Protein AF-A0AAW1JTG1-F1 (afdb_monomer_lite)

Organism: Popillia japonica (NCBI:txid7064)

pLDDT: mean 77.7, std 23.21, range [24.73, 97.38]

Structure (mmCIF, N/CA/C/O backbone):
data_AF-A0AAW1JTG1-F1
#
_entry.id   AF-A0AAW1JTG1-F1
#
loop_
_atom_site.group_PDB
_atom_site.id
_atom_site.type_symbol
_atom_site.label_atom_id
_atom_site.label_alt_id
_atom_site.label_comp_id
_atom_site.label_asym_id
_atom_site.label_entity_id
_atom_site.label_seq_id
_atom_site.pdbx_PDB_ins_code
_atom_site.Cartn_x
_atom_site.Cartn_y
_atom_site.Cartn_z
_atom_site.occupancy
_atom_site.B_iso_or_equiv
_atom_site.auth_seq_id
_atom_site.auth_comp_id
_atom_site.auth_asym_id
_atom_site.auth_atom_id
_atom_site.pdbx_PDB_model_num
ATOM 1 N N . MET A 1 1 ? -23.830 22.872 -42.687 1.00 36.62 1 MET A N 1
ATOM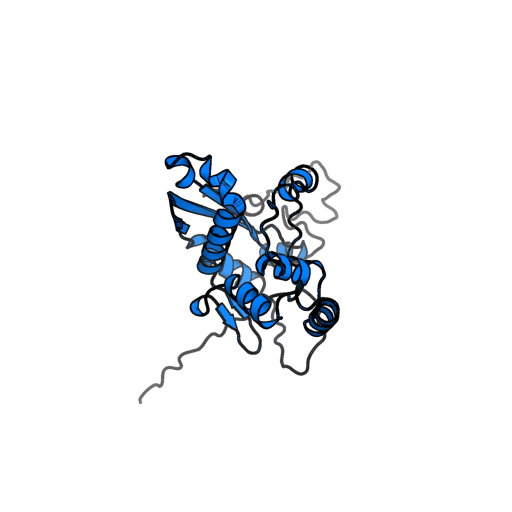 2 C CA . MET A 1 1 ? -22.596 23.266 -41.984 1.00 36.62 1 MET A CA 1
ATOM 3 C C . MET A 1 1 ? -22.970 23.494 -40.543 1.00 36.62 1 MET A C 1
ATOM 5 O O . MET A 1 1 ? -23.699 24.439 -40.295 1.00 36.62 1 MET A O 1
ATOM 9 N N . LEU A 1 2 ? -22.592 22.571 -39.668 1.00 25.75 2 LEU A N 1
ATOM 10 C CA . LEU A 1 2 ? -22.356 22.754 -38.237 1.00 25.75 2 LEU A CA 1
ATOM 11 C C . LEU A 1 2 ? -21.781 21.406 -37.786 1.00 25.75 2 LEU A C 1
ATOM 13 O O . LEU A 1 2 ? -22.470 20.389 -37.800 1.00 25.75 2 LEU A O 1
ATOM 17 N N . GLU A 1 3 ? -20.468 21.411 -37.585 1.00 25.94 3 GLU A N 1
ATOM 18 C CA . GLU A 1 3 ? -19.654 20.291 -37.124 1.00 25.94 3 GLU A CA 1
ATOM 19 C C . GLU A 1 3 ? -20.028 19.969 -35.674 1.00 25.94 3 GLU A C 1
ATOM 21 O O . GLU A 1 3 ? -19.991 20.846 -34.813 1.00 25.94 3 GLU A O 1
ATOM 26 N N . ASN A 1 4 ? -20.394 18.716 -35.406 1.00 25.94 4 ASN A N 1
ATOM 27 C CA . ASN A 1 4 ? -20.447 18.194 -34.047 1.00 25.94 4 ASN A CA 1
ATOM 28 C C . ASN A 1 4 ? -19.062 17.635 -33.721 1.00 25.94 4 ASN A C 1
ATOM 30 O O . ASN A 1 4 ? -18.652 16.623 -34.282 1.00 25.94 4 ASN A O 1
ATOM 34 N N . SER A 1 5 ? -18.347 18.317 -32.831 1.00 27.00 5 SER A N 1
ATOM 35 C CA . SER A 1 5 ? -17.116 17.833 -32.217 1.00 27.00 5 SER A CA 1
ATOM 36 C C . SER A 1 5 ? -17.427 16.631 -31.321 1.00 27.00 5 SER A C 1
ATOM 38 O O . SER A 1 5 ? -18.085 16.778 -30.287 1.00 27.00 5 SER A O 1
ATOM 40 N N . GLU A 1 6 ? -16.960 15.452 -31.722 1.00 25.34 6 GLU A N 1
ATOM 41 C CA . GLU A 1 6 ? -16.883 14.264 -30.874 1.00 25.34 6 GLU A CA 1
ATOM 42 C C . GLU A 1 6 ? -15.873 14.519 -29.750 1.00 25.34 6 GLU A C 1
ATOM 44 O O . GLU A 1 6 ? -14.687 14.739 -29.988 1.00 25.34 6 GLU A O 1
ATOM 49 N N . VAL A 1 7 ? -16.351 14.510 -28.507 1.00 26.58 7 VAL A N 1
ATOM 50 C CA . VAL A 1 7 ? -15.493 14.401 -27.327 1.00 26.58 7 VAL A CA 1
ATOM 51 C C . VAL A 1 7 ? -15.211 12.912 -27.143 1.00 26.58 7 VAL A C 1
ATOM 53 O O . VAL A 1 7 ? -16.084 12.161 -26.706 1.00 26.58 7 VAL A O 1
ATOM 56 N N . GLN A 1 8 ? -14.013 12.480 -27.537 1.00 25.97 8 GLN A N 1
ATOM 57 C CA . GLN A 1 8 ? -13.475 11.160 -27.217 1.00 25.97 8 GLN A CA 1
ATOM 58 C C . GLN A 1 8 ? -13.327 11.041 -25.695 1.00 25.97 8 GLN A C 1
ATOM 60 O O . GLN A 1 8 ? -12.531 11.740 -25.075 1.00 25.97 8 GLN A O 1
ATOM 65 N N . ASN A 1 9 ? -14.142 10.174 -25.095 1.00 26.73 9 ASN A N 1
ATOM 66 C CA . ASN A 1 9 ? -13.953 9.702 -23.730 1.00 26.73 9 ASN A CA 1
ATOM 67 C C . ASN A 1 9 ? -12.975 8.525 -23.771 1.00 26.73 9 ASN A C 1
ATOM 69 O O . ASN A 1 9 ? -13.385 7.392 -24.029 1.00 26.73 9 ASN A O 1
ATOM 73 N N . ASP A 1 10 ? -11.704 8.803 -23.502 1.00 25.91 10 ASP A N 1
ATOM 74 C CA . ASP A 1 10 ? -10.689 7.783 -23.258 1.00 25.91 10 ASP A CA 1
ATOM 75 C C . ASP A 1 10 ? -10.876 7.236 -21.833 1.00 25.91 10 ASP A C 1
ATOM 77 O O . ASP A 1 10 ? -10.456 7.835 -20.843 1.00 25.91 10 ASP A O 1
ATOM 81 N N . ALA A 1 11 ? -11.591 6.114 -21.721 1.00 26.92 11 ALA A N 1
ATOM 82 C CA . ALA A 1 11 ? -11.679 5.333 -20.493 1.00 26.92 11 ALA A CA 1
ATOM 83 C C . ALA A 1 11 ? -10.527 4.315 -20.478 1.00 26.92 11 ALA A C 1
ATOM 85 O O . ALA A 1 11 ? -10.504 3.391 -21.288 1.00 26.92 11 ALA A O 1
ATOM 86 N N . MET A 1 12 ? -9.572 4.538 -19.576 1.00 27.55 12 MET A N 1
ATOM 87 C CA . MET A 1 12 ? -8.313 3.805 -19.419 1.00 27.55 12 MET A CA 1
ATOM 88 C C . MET A 1 12 ? -8.439 2.716 -18.335 1.00 27.55 12 MET A C 1
ATOM 90 O O . MET A 1 12 ? -9.156 2.901 -17.347 1.00 27.55 12 MET A O 1
ATOM 94 N N . HIS A 1 13 ? -7.785 1.567 -18.550 1.00 36.66 13 HIS A N 1
ATOM 95 C CA . HIS A 1 13 ? -8.032 0.311 -17.831 1.00 36.66 13 HIS A CA 1
ATOM 96 C C . HIS A 1 13 ? -6.954 -0.075 -16.779 1.00 36.66 13 HIS A C 1
ATOM 98 O O . HIS A 1 13 ? -5.945 -0.664 -17.126 1.00 36.66 13 HIS A O 1
ATOM 104 N N . ILE A 1 14 ? -7.279 0.100 -15.493 1.00 35.28 14 ILE A N 1
ATOM 105 C CA . ILE A 1 14 ? -7.209 -0.847 -14.343 1.00 35.28 14 ILE A CA 1
ATOM 106 C C . ILE A 1 14 ? -5.949 -1.705 -14.073 1.00 35.28 14 ILE A C 1
ATOM 108 O O . ILE A 1 14 ? -5.825 -2.844 -14.535 1.00 35.28 14 ILE A O 1
ATOM 112 N N . GLY A 1 15 ? -5.210 -1.295 -13.036 1.00 27.00 15 GLY A N 1
ATOM 113 C CA . GLY A 1 15 ? -4.534 -2.177 -12.074 1.00 27.00 15 GLY A CA 1
ATOM 114 C C . GLY A 1 15 ? -5.495 -2.906 -11.108 1.00 27.00 15 GLY A C 1
ATOM 115 O O . GLY A 1 15 ? -6.451 -2.343 -10.575 1.00 27.00 15 GLY A O 1
ATOM 116 N N . VAL A 1 16 ? -5.249 -4.199 -10.877 1.00 30.73 16 VAL A N 1
ATOM 117 C CA . VAL A 1 16 ? -6.130 -5.106 -10.120 1.00 30.73 16 VAL A CA 1
ATOM 118 C C . VAL A 1 16 ? -5.947 -4.969 -8.603 1.00 30.73 16 VAL A C 1
ATOM 120 O O . VAL A 1 16 ? -4.859 -5.155 -8.065 1.00 30.73 16 VAL A O 1
ATOM 123 N N . PHE A 1 17 ? -7.055 -4.758 -7.886 1.00 25.25 17 PHE A N 1
ATOM 124 C CA . PHE A 1 17 ? -7.140 -4.883 -6.428 1.00 25.25 17 PHE A CA 1
ATOM 125 C C . PHE A 1 17 ? -7.405 -6.354 -6.049 1.00 25.25 17 PHE A C 1
ATOM 127 O O . PHE A 1 17 ? -8.514 -6.863 -6.226 1.00 25.25 17 PHE A O 1
ATOM 134 N N . GLN A 1 18 ? -6.408 -7.058 -5.503 1.00 27.38 18 GLN A N 1
ATOM 135 C CA . GLN A 1 18 ? -6.633 -8.376 -4.903 1.00 27.38 18 GLN A CA 1
ATOM 136 C C . GLN A 1 18 ? -7.448 -8.240 -3.608 1.00 27.38 18 GLN A C 1
ATOM 138 O O . GLN A 1 18 ? -7.010 -7.648 -2.620 1.00 27.38 18 GLN A O 1
ATOM 143 N N . GLN A 1 19 ? -8.617 -8.882 -3.564 1.00 32.72 19 GLN A N 1
ATOM 144 C CA . GLN A 1 19 ? -9.116 -9.404 -2.297 1.00 32.72 19 GLN A CA 1
ATOM 145 C C . GLN A 1 19 ? -8.265 -10.623 -1.936 1.00 32.72 19 GLN A C 1
ATOM 147 O O . GLN A 1 19 ? -8.316 -11.640 -2.620 1.00 32.72 19 GLN A O 1
ATOM 152 N N . ASN A 1 20 ? -7.546 -10.497 -0.818 1.00 33.94 20 ASN A N 1
ATOM 153 C CA . ASN A 1 20 ? -6.774 -11.532 -0.123 1.00 33.94 20 ASN A CA 1
ATOM 154 C C . ASN A 1 20 ? -5.318 -11.695 -0.576 1.00 33.94 20 ASN A C 1
ATOM 156 O O . ASN A 1 20 ? -4.961 -12.735 -1.107 1.00 33.94 20 ASN A O 1
ATOM 160 N N . THR A 1 21 ? -4.482 -10.712 -0.238 1.00 28.20 21 THR A N 1
ATOM 161 C CA . THR A 1 21 ? -3.249 -10.904 0.553 1.00 28.20 21 THR A CA 1
ATOM 162 C C . THR A 1 21 ? -2.662 -9.529 0.856 1.00 28.20 21 THR A C 1
ATOM 164 O O . THR A 1 21 ? -2.152 -8.858 -0.032 1.00 28.20 21 THR A O 1
ATOM 167 N N . TRP A 1 22 ? -2.740 -9.078 2.110 1.00 30.41 22 TRP A N 1
ATOM 168 C CA . TRP A 1 22 ? -1.865 -7.992 2.556 1.00 30.41 22 TRP A CA 1
ATOM 169 C C . TRP A 1 22 ? -0.424 -8.522 2.520 1.00 30.41 22 TRP A C 1
ATOM 171 O O . TRP A 1 22 ? -0.218 -9.670 2.931 1.00 30.41 22 TRP A O 1
ATOM 181 N N . PRO A 1 23 ? 0.574 -7.749 2.057 1.00 24.73 23 PRO A N 1
ATOM 182 C CA . PRO A 1 23 ? 1.957 -8.164 2.200 1.00 24.73 23 PRO A CA 1
ATOM 183 C C . PRO A 1 23 ? 2.235 -8.320 3.695 1.00 24.73 23 PRO A C 1
ATOM 185 O O . PRO A 1 23 ? 2.040 -7.382 4.470 1.00 24.73 23 PRO A O 1
ATOM 188 N N . LYS A 1 24 ? 2.667 -9.517 4.105 1.00 27.69 24 LYS A N 1
ATOM 189 C CA . LYS A 1 24 ? 3.307 -9.701 5.406 1.00 27.69 24 LYS A CA 1
ATOM 190 C C . LYS A 1 24 ? 4.504 -8.761 5.431 1.00 27.69 24 LYS A C 1
ATOM 192 O O . LYS A 1 24 ? 5.491 -8.970 4.729 1.00 27.69 24 LYS A O 1
ATOM 197 N N . VAL A 1 25 ? 4.378 -7.677 6.183 1.00 31.16 25 VAL A N 1
ATOM 198 C CA . VAL A 1 25 ? 5.510 -6.834 6.534 1.00 31.16 25 VAL A CA 1
ATOM 199 C C . VAL A 1 25 ? 6.286 -7.629 7.577 1.00 31.16 25 VAL A C 1
ATOM 201 O O . VAL A 1 25 ? 6.010 -7.539 8.767 1.00 31.16 25 VAL A O 1
ATOM 204 N N . GLU A 1 26 ? 7.210 -8.473 7.117 1.00 33.56 26 GLU A N 1
ATOM 205 C CA . GLU A 1 26 ? 8.227 -9.092 7.966 1.00 33.56 26 GLU A CA 1
ATOM 206 C C . GLU A 1 26 ? 9.174 -7.981 8.444 1.00 33.56 26 GLU A C 1
ATOM 208 O O . GLU A 1 26 ? 10.209 -7.702 7.842 1.00 33.56 26 GLU A O 1
ATOM 213 N N . PHE A 1 27 ? 8.782 -7.280 9.506 1.00 33.66 27 PHE A N 1
ATOM 214 C CA . PHE A 1 27 ? 9.662 -6.404 10.269 1.00 33.66 27 PHE A CA 1
ATOM 215 C C . PHE A 1 27 ? 9.615 -6.852 11.731 1.00 33.66 27 PHE A C 1
ATOM 217 O O . PHE A 1 27 ? 8.641 -6.619 12.438 1.00 33.66 27 PHE A O 1
ATOM 224 N N . LEU A 1 28 ? 10.700 -7.509 12.155 1.00 31.05 28 LEU A N 1
ATOM 225 C CA . LEU A 1 28 ? 11.072 -7.766 13.552 1.00 31.05 28 LEU A CA 1
ATOM 226 C C . LEU A 1 28 ? 10.014 -8.509 14.394 1.00 31.05 28 LEU A C 1
ATOM 228 O O . LEU A 1 28 ? 9.651 -8.079 15.488 1.00 31.05 28 LEU A O 1
ATOM 232 N N . GLU A 1 29 ? 9.585 -9.684 13.925 1.00 33.94 29 GLU A N 1
ATOM 233 C CA . GLU A 1 29 ? 8.650 -10.570 14.643 1.00 33.94 29 GLU A CA 1
ATOM 234 C C . GLU A 1 29 ? 9.190 -11.152 15.969 1.00 33.94 29 GLU A C 1
ATOM 236 O O . GLU A 1 29 ? 8.442 -11.814 16.678 1.00 33.94 29 GLU A O 1
ATOM 241 N N . SER A 1 30 ? 10.443 -10.906 16.374 1.00 34.03 30 SER A N 1
ATOM 242 C CA . SER A 1 30 ? 11.019 -11.582 17.551 1.00 34.03 30 SER A CA 1
ATOM 243 C C . SER A 1 30 ? 11.286 -10.712 18.782 1.00 34.03 30 SER A C 1
ATOM 245 O O . SER A 1 30 ? 11.718 -11.260 19.788 1.00 34.03 30 SER A O 1
ATOM 247 N N . VAL A 1 31 ? 11.085 -9.385 18.743 1.00 34.25 31 VAL A N 1
ATOM 248 C CA . VAL A 1 31 ? 11.466 -8.509 19.885 1.00 34.25 31 VAL A CA 1
ATOM 249 C C . VAL A 1 31 ? 10.308 -7.671 20.443 1.00 34.25 31 VAL A C 1
ATOM 251 O O . VAL A 1 31 ? 10.381 -7.212 21.578 1.00 34.25 31 VAL A O 1
ATOM 254 N N . ILE A 1 32 ? 9.207 -7.493 19.704 1.00 36.81 32 ILE A N 1
ATOM 255 C CA . ILE A 1 32 ? 8.112 -6.592 20.127 1.00 36.81 32 ILE A CA 1
ATOM 256 C C . ILE A 1 32 ? 6.878 -7.355 20.642 1.00 36.81 32 ILE A C 1
ATOM 258 O O . ILE A 1 32 ? 6.121 -6.811 21.449 1.00 36.81 32 ILE A O 1
ATOM 262 N N . ILE A 1 33 ? 6.700 -8.626 20.256 1.00 36.38 33 ILE A N 1
ATOM 263 C CA . ILE A 1 33 ? 5.522 -9.428 20.640 1.00 36.38 33 ILE A CA 1
ATOM 264 C C . ILE A 1 33 ? 5.423 -9.595 22.168 1.00 36.38 33 ILE A C 1
ATOM 266 O O . ILE A 1 33 ? 4.322 -9.535 22.713 1.00 36.38 33 ILE A O 1
ATOM 270 N N . ASP A 1 34 ? 6.551 -9.661 22.879 1.00 33.12 34 ASP A N 1
ATOM 271 C CA . ASP A 1 34 ? 6.541 -9.804 24.340 1.00 33.12 34 ASP A CA 1
ATOM 272 C C . ASP A 1 34 ? 6.126 -8.515 25.077 1.00 33.12 34 ASP A C 1
ATOM 274 O O . ASP A 1 34 ? 5.575 -8.578 26.176 1.00 33.12 34 ASP A O 1
ATOM 278 N N . ASN A 1 35 ? 6.310 -7.338 24.465 1.00 36.91 35 ASN A N 1
ATOM 279 C CA . ASN A 1 35 ? 6.033 -6.057 25.125 1.00 36.91 35 ASN A CA 1
ATOM 280 C C . ASN A 1 35 ? 4.603 -5.540 24.894 1.00 36.91 35 ASN A C 1
ATOM 282 O O . ASN A 1 35 ? 4.083 -4.814 25.740 1.00 36.91 35 ASN A O 1
ATOM 286 N N . ALA A 1 36 ? 3.936 -5.933 23.803 1.00 36.41 36 ALA A N 1
ATOM 287 C CA . ALA A 1 36 ? 2.575 -5.470 23.496 1.00 36.41 36 ALA A CA 1
ATOM 288 C C . ALA A 1 36 ? 1.462 -6.315 24.150 1.00 36.41 36 ALA A C 1
ATOM 290 O O . ALA A 1 36 ? 0.336 -5.842 24.298 1.00 36.41 36 ALA A O 1
ATOM 291 N N . ILE A 1 37 ? 1.760 -7.547 24.580 1.00 42.22 37 ILE A N 1
ATOM 292 C CA . ILE A 1 37 ? 0.779 -8.434 25.235 1.00 42.22 37 ILE A CA 1
ATOM 293 C C . ILE A 1 37 ? 0.613 -8.103 26.734 1.00 42.22 37 ILE A C 1
ATOM 295 O O . ILE A 1 37 ? -0.389 -8.470 27.344 1.00 42.22 37 ILE A O 1
ATOM 299 N N . MET A 1 38 ? 1.535 -7.347 27.341 1.00 36.03 38 MET A N 1
ATOM 300 C CA . MET A 1 38 ? 1.628 -7.242 28.806 1.00 36.03 38 MET A CA 1
ATOM 301 C C . MET A 1 38 ? 0.977 -6.020 29.466 1.00 36.03 38 MET A C 1
ATOM 303 O O . MET A 1 38 ? 1.124 -5.857 30.675 1.00 36.03 38 MET A O 1
ATOM 307 N N . TYR A 1 39 ? 0.206 -5.190 28.757 1.00 43.25 39 TYR A N 1
ATOM 308 C CA . TYR A 1 39 ? -0.545 -4.106 29.411 1.00 43.25 39 TYR A CA 1
ATOM 309 C C . TYR A 1 39 ? -1.937 -3.881 28.813 1.00 43.25 39 TYR A C 1
ATOM 311 O O . TYR A 1 39 ? -2.219 -2.882 28.157 1.00 43.25 39 TYR A O 1
ATOM 319 N N . GLN A 1 40 ? -2.870 -4.764 29.166 1.00 44.72 40 GLN A N 1
ATOM 320 C CA . GLN A 1 40 ? -4.239 -4.327 29.431 1.00 44.72 40 GLN A CA 1
ATOM 321 C C . GLN A 1 40 ? -4.508 -4.524 30.920 1.00 44.72 40 GLN A C 1
ATOM 323 O O . GLN A 1 40 ? -4.680 -5.637 31.408 1.00 44.72 40 GLN A O 1
ATOM 328 N N . LYS A 1 41 ? -4.476 -3.406 31.654 1.00 40.50 41 LYS A N 1
ATOM 329 C CA . LYS A 1 41 ? -4.980 -3.321 33.023 1.00 40.50 41 LYS A CA 1
ATOM 330 C C . LYS A 1 41 ? -6.430 -3.789 32.994 1.00 40.50 41 LYS A C 1
ATOM 332 O O . LYS A 1 41 ? -7.243 -3.207 32.282 1.00 40.50 41 LYS A O 1
ATOM 337 N N . ASP A 1 42 ? -6.703 -4.831 33.760 1.00 47.97 42 ASP A N 1
ATOM 338 C CA . ASP A 1 42 ? -8.011 -5.442 33.926 1.00 47.97 42 ASP A CA 1
ATOM 339 C C . ASP A 1 42 ? -9.002 -4.390 34.460 1.00 47.97 42 ASP A C 1
ATOM 341 O O . ASP A 1 42 ? -9.017 -4.048 35.644 1.00 47.97 42 ASP A O 1
ATOM 345 N N . THR A 1 43 ? -9.772 -3.783 33.556 1.00 40.16 43 THR A N 1
ATOM 346 C CA . THR A 1 43 ? -10.834 -2.823 33.873 1.00 40.16 43 THR A CA 1
ATOM 347 C C . THR A 1 43 ? -12.163 -3.346 33.338 1.00 40.16 43 THR A C 1
ATOM 349 O O . THR A 1 43 ? -12.698 -2.869 32.344 1.00 40.16 43 THR A O 1
ATOM 352 N N . GLY A 1 44 ? -12.705 -4.359 34.019 1.00 49.09 44 GLY A N 1
ATOM 353 C CA . GLY A 1 44 ? -14.147 -4.546 34.239 1.00 49.09 44 GLY A CA 1
ATOM 354 C C . GLY A 1 44 ? -15.106 -4.392 33.051 1.00 49.09 44 GLY A C 1
ATOM 355 O O . GLY A 1 44 ? -16.237 -3.955 33.253 1.00 49.09 44 GLY A O 1
ATOM 356 N N . THR A 1 45 ? -14.705 -4.739 31.830 1.00 53.28 45 THR A N 1
ATOM 357 C CA . THR A 1 45 ? -15.594 -4.752 30.664 1.00 53.28 45 THR A CA 1
ATOM 358 C C . THR A 1 45 ? -15.806 -6.199 30.227 1.00 53.28 45 THR A C 1
ATOM 360 O O . THR A 1 45 ? -14.904 -6.846 29.713 1.00 53.28 45 THR A O 1
ATOM 363 N N . GLU A 1 46 ? -17.020 -6.730 30.443 1.00 78.25 46 GLU A N 1
ATOM 364 C CA . GLU A 1 46 ? -17.410 -8.117 30.098 1.00 78.25 46 GLU A CA 1
ATOM 365 C C . GLU A 1 46 ? -17.302 -8.442 28.587 1.00 78.25 46 GLU A C 1
ATOM 367 O O . GLU A 1 46 ? -17.527 -9.586 28.190 1.00 78.25 46 GLU A O 1
ATOM 372 N N . GLN A 1 47 ? -16.985 -7.456 27.740 1.00 86.44 47 GLN A N 1
ATOM 373 C CA . GLN A 1 47 ? -16.970 -7.549 26.283 1.00 86.44 47 GLN A CA 1
ATOM 374 C C . GLN A 1 47 ? -15.613 -7.126 25.707 1.00 86.44 47 GLN A C 1
ATOM 376 O O . GLN A 1 47 ? -15.087 -6.066 26.036 1.00 86.44 47 GLN A O 1
ATOM 381 N N . LEU A 1 48 ? -15.084 -7.940 24.794 1.00 91.44 48 LEU A N 1
ATOM 382 C CA . LEU A 1 48 ? -13.864 -7.690 24.039 1.00 91.44 48 LEU A CA 1
ATOM 383 C C . LEU A 1 48 ? -13.961 -6.370 23.267 1.00 91.44 48 LEU A C 1
ATOM 385 O O . LEU A 1 48 ? -14.944 -6.117 22.562 1.00 91.44 48 LEU A O 1
ATOM 389 N N . ALA A 1 49 ? -12.904 -5.560 23.354 1.00 93.50 49 ALA A N 1
ATOM 390 C CA . ALA A 1 49 ? -12.824 -4.285 22.656 1.00 93.50 49 ALA A CA 1
ATOM 391 C C . ALA A 1 49 ? -13.077 -4.457 21.141 1.00 93.50 49 ALA A C 1
ATOM 393 O O . ALA A 1 49 ? -12.518 -5.375 20.529 1.00 93.50 49 ALA A O 1
ATOM 394 N N . PRO A 1 50 ? -13.861 -3.567 20.503 1.00 93.81 50 PRO A N 1
ATOM 395 C CA . PRO A 1 50 ? -14.213 -3.686 19.087 1.00 93.81 50 PRO A CA 1
ATOM 396 C C . PRO A 1 50 ? -13.019 -3.849 18.139 1.00 93.81 50 PRO A C 1
ATOM 398 O O . PRO A 1 50 ? -13.079 -4.652 17.209 1.00 93.81 50 PRO A O 1
ATOM 401 N N . ILE A 1 51 ? -11.923 -3.128 18.397 1.00 90.81 51 ILE A N 1
ATOM 402 C CA . ILE A 1 51 ? -10.701 -3.199 17.588 1.00 90.81 51 ILE A CA 1
ATOM 403 C C . ILE A 1 51 ? -9.982 -4.547 17.742 1.00 90.81 51 ILE A C 1
ATOM 405 O O . ILE A 1 51 ? -9.568 -5.128 16.744 1.00 90.81 51 ILE A O 1
ATOM 409 N N . ASN A 1 52 ? -9.931 -5.101 18.957 1.00 93.25 52 ASN A N 1
ATOM 410 C CA . ASN A 1 52 ? -9.335 -6.415 19.219 1.00 93.25 52 ASN A CA 1
ATOM 411 C C . ASN A 1 52 ? -10.172 -7.525 18.570 1.00 93.25 52 ASN A C 1
ATOM 413 O O . ASN A 1 52 ? -9.633 -8.454 17.972 1.00 93.25 52 ASN A O 1
ATOM 417 N N . ALA A 1 53 ? -11.501 -7.401 18.624 1.00 94.88 53 ALA A N 1
ATOM 418 C CA . ALA A 1 53 ? -12.409 -8.317 17.944 1.00 94.88 53 ALA A CA 1
ATOM 419 C C . ALA A 1 53 ? -12.261 -8.252 16.412 1.00 94.88 53 ALA A C 1
ATOM 421 O O . ALA A 1 53 ? -12.314 -9.292 15.754 1.00 94.88 53 ALA A O 1
ATOM 422 N N . LEU A 1 54 ? -12.056 -7.056 15.843 1.00 94.69 54 LEU A N 1
ATOM 423 C CA . LEU A 1 54 ? -11.762 -6.877 14.419 1.00 94.69 54 LEU A CA 1
ATOM 424 C C . LEU A 1 54 ? -10.404 -7.489 14.040 1.00 94.69 54 LEU A C 1
ATOM 426 O O . LEU A 1 54 ? -10.339 -8.159 13.012 1.00 94.69 54 LEU A O 1
ATOM 430 N N . SER A 1 55 ? -9.361 -7.307 14.862 1.00 94.12 55 SER A N 1
ATOM 431 C CA . SER A 1 55 ? -8.038 -7.919 14.642 1.00 94.12 55 SER A CA 1
ATOM 432 C C . SER A 1 55 ? -8.154 -9.438 14.570 1.00 94.12 55 SER A C 1
ATOM 434 O O . SER A 1 55 ? -7.840 -10.029 13.541 1.00 94.12 55 SER A O 1
ATOM 436 N N . MET A 1 56 ? -8.761 -10.053 15.592 1.00 95.38 56 MET A N 1
ATOM 437 C CA . MET A 1 56 ? -9.019 -11.495 15.628 1.00 95.38 56 MET A CA 1
ATOM 438 C C . MET A 1 56 ? -9.832 -11.960 14.410 1.00 95.38 56 MET A C 1
ATOM 440 O O . MET A 1 56 ? -9.521 -12.986 13.812 1.00 95.38 56 MET A O 1
ATOM 444 N N . PHE A 1 57 ? -10.875 -11.214 14.025 1.00 96.12 57 PHE A N 1
ATOM 445 C CA . PHE A 1 57 ? -11.710 -11.543 12.867 1.00 96.12 57 PHE A CA 1
ATOM 446 C C . PHE A 1 57 ? -10.912 -11.577 11.554 1.00 96.12 57 PHE A C 1
ATOM 448 O O . PHE A 1 57 ? -11.129 -12.476 10.740 1.00 96.12 57 PHE A O 1
ATOM 455 N N . VAL A 1 58 ? -10.010 -10.611 11.348 1.00 94.38 58 VAL A N 1
ATOM 456 C CA . VAL A 1 58 ? -9.191 -10.492 10.132 1.00 94.38 58 VAL A CA 1
ATOM 457 C C . VAL A 1 58 ? -8.045 -11.503 10.130 1.00 94.38 58 VAL A C 1
ATOM 459 O O . VAL A 1 58 ? -7.884 -12.216 9.144 1.00 94.38 58 VAL A O 1
ATOM 462 N N . GLU A 1 59 ? -7.288 -11.602 11.222 1.00 94.44 59 GLU A N 1
ATOM 463 C CA . GLU A 1 59 ? -6.124 -12.491 11.344 1.00 94.44 59 GLU A CA 1
ATOM 464 C C . GLU A 1 59 ? -6.507 -13.967 11.233 1.00 94.44 59 GLU A C 1
ATOM 466 O O . GLU A 1 59 ? -5.829 -14.738 10.557 1.00 94.44 59 GLU A O 1
ATOM 471 N N . ALA A 1 60 ? -7.636 -14.360 11.830 1.00 95.38 60 ALA A N 1
ATOM 472 C CA . ALA A 1 60 ? -8.141 -15.726 11.731 1.00 95.38 60 ALA A CA 1
ATOM 473 C C . ALA A 1 60 ? -8.899 -16.008 10.416 1.00 95.38 60 ALA A C 1
ATOM 475 O O . ALA A 1 60 ? -9.427 -17.107 10.244 1.00 95.38 60 ALA A O 1
ATOM 476 N N . GLY A 1 61 ? -8.995 -15.036 9.497 1.00 95.62 61 GLY A N 1
ATOM 477 C CA . GLY A 1 61 ? -9.649 -15.213 8.196 1.00 95.62 61 GLY A CA 1
ATOM 478 C C . GLY A 1 61 ? -11.131 -15.588 8.296 1.00 95.62 61 GLY A C 1
ATOM 479 O O . GLY A 1 61 ? -11.637 -16.365 7.484 1.00 95.62 61 GLY A O 1
ATOM 480 N N . LEU A 1 62 ? -11.838 -15.084 9.313 1.00 96.06 62 LEU A N 1
ATOM 481 C CA . LEU A 1 62 ? -13.213 -15.493 9.585 1.00 96.06 62 LEU A CA 1
ATOM 482 C C . LEU A 1 62 ? -14.197 -14.873 8.589 1.00 96.06 62 LEU A C 1
ATOM 484 O O . LEU A 1 62 ? -14.185 -13.680 8.296 1.00 96.06 62 LEU A O 1
ATOM 488 N N . SER A 1 63 ? -15.159 -15.674 8.143 1.00 96.75 63 SER A N 1
ATOM 489 C CA . SER A 1 63 ? -16.393 -15.169 7.540 1.00 96.75 63 SER A CA 1
ATOM 490 C C . SER A 1 63 ? -17.357 -14.658 8.615 1.00 96.75 63 SER A C 1
ATOM 492 O O . SER A 1 63 ? -17.322 -15.081 9.774 1.00 96.75 63 SER A O 1
ATOM 494 N N . ARG A 1 64 ? -18.318 -13.810 8.217 1.00 96.12 64 ARG A N 1
ATOM 495 C CA . ARG A 1 64 ? -19.403 -13.358 9.110 1.00 96.12 64 ARG A CA 1
ATOM 496 C C . ARG A 1 64 ? -20.122 -14.532 9.783 1.00 96.12 64 ARG A C 1
ATOM 498 O O . ARG A 1 64 ? -20.414 -14.465 10.970 1.00 96.12 64 ARG A O 1
ATOM 505 N N . LYS A 1 65 ? -20.394 -15.610 9.039 1.00 97.19 65 LYS A N 1
ATOM 506 C CA . LYS A 1 65 ? -21.090 -16.791 9.567 1.00 97.19 65 LYS A CA 1
ATOM 507 C C . LYS A 1 65 ? -20.264 -17.491 10.648 1.00 97.19 65 LYS A C 1
ATOM 509 O O . LYS A 1 65 ? -20.807 -17.805 11.698 1.00 97.19 65 LYS A O 1
ATOM 514 N N . GLN A 1 66 ? -18.969 -17.707 10.408 1.00 97.38 66 GLN A N 1
ATOM 515 C CA . GLN A 1 66 ? -18.070 -18.319 11.395 1.00 97.38 66 GLN A CA 1
ATOM 516 C C . GLN A 1 66 ? -17.956 -17.459 12.655 1.00 97.38 66 GLN A C 1
ATOM 518 O O . GLN A 1 66 ? -18.044 -17.980 13.763 1.00 97.38 66 GLN A O 1
ATOM 523 N N . TYR A 1 67 ? -17.843 -16.141 12.489 1.00 96.94 67 TYR A N 1
ATOM 524 C CA . TYR A 1 67 ? -17.810 -15.218 13.616 1.00 96.94 67 TYR A CA 1
ATOM 525 C C . TYR A 1 67 ? -19.091 -15.272 14.460 1.00 96.94 67 TYR A C 1
ATOM 527 O O . TYR A 1 67 ? -19.019 -15.374 15.680 1.00 96.94 67 TYR A O 1
ATOM 535 N N . GLU A 1 68 ? -20.270 -15.258 13.831 1.00 96.19 68 GLU A N 1
ATOM 536 C CA . GLU A 1 68 ? -21.546 -15.354 14.556 1.00 96.19 68 GLU A CA 1
ATOM 537 C C . GLU A 1 68 ? -21.710 -16.707 15.270 1.00 96.19 68 GLU A C 1
ATOM 539 O O . GLU A 1 68 ? -22.284 -16.756 16.358 1.00 96.19 68 GLU A O 1
ATOM 544 N N . VAL A 1 69 ? -21.156 -17.794 14.715 1.00 96.75 69 VAL A N 1
ATOM 545 C CA . VAL A 1 69 ? -21.079 -19.091 15.408 1.00 96.75 69 VAL A CA 1
ATOM 546 C C . VAL A 1 69 ? -20.216 -18.973 16.665 1.00 96.75 69 VAL A C 1
ATOM 548 O O . VAL A 1 69 ? -20.698 -19.319 17.738 1.00 96.75 69 VAL A O 1
ATOM 551 N N . ILE A 1 70 ? -19.000 -18.425 16.579 1.00 95.00 70 ILE A N 1
ATOM 552 C CA . ILE A 1 70 ? -18.112 -18.218 17.743 1.00 95.00 70 ILE A CA 1
ATOM 553 C C . ILE A 1 70 ? -18.801 -17.348 18.802 1.00 95.00 70 ILE A C 1
ATOM 555 O O . ILE A 1 70 ? -18.875 -17.708 19.977 1.00 95.00 70 ILE A O 1
ATOM 559 N N . ARG A 1 71 ? -19.396 -16.235 18.371 1.00 94.94 71 ARG A N 1
ATOM 560 C CA . ARG A 1 71 ? -20.150 -15.332 19.238 1.00 94.94 71 ARG A CA 1
ATOM 561 C C . ARG A 1 71 ? -21.339 -16.015 19.909 1.00 94.94 71 ARG A C 1
ATOM 563 O O . ARG A 1 71 ? -21.675 -15.663 21.038 1.00 94.94 71 ARG A O 1
ATOM 570 N N . SER A 1 72 ? -21.986 -16.980 19.255 1.00 95.56 72 SER A N 1
ATOM 571 C CA . SER A 1 72 ? -23.129 -17.689 19.840 1.00 95.56 72 SER A CA 1
ATOM 572 C C . SER A 1 72 ? -22.770 -18.443 21.127 1.00 95.56 72 SER A C 1
ATOM 574 O O . SER A 1 72 ? -23.620 -18.524 22.014 1.00 95.56 72 SER A O 1
ATOM 576 N N . PHE A 1 73 ? -21.513 -18.889 21.265 1.00 94.75 73 PHE A N 1
ATOM 577 C CA . PHE A 1 73 ? -20.997 -19.540 22.472 1.00 94.75 73 PHE A CA 1
ATOM 578 C C . PHE A 1 73 ? -20.704 -18.552 23.608 1.00 94.75 73 PHE A C 1
ATOM 580 O O . PHE A 1 73 ? -20.859 -18.907 24.773 1.00 94.75 73 PHE A O 1
ATOM 587 N N . ASN A 1 74 ? -20.320 -17.307 23.299 1.00 93.31 74 ASN A N 1
ATOM 588 C CA . ASN A 1 74 ? -20.083 -16.273 24.309 1.00 93.31 74 ASN A CA 1
ATOM 589 C C . ASN A 1 74 ? -20.508 -14.875 23.825 1.00 93.31 74 ASN A C 1
ATOM 591 O O . ASN A 1 74 ? -19.698 -14.045 23.409 1.00 93.31 74 ASN A O 1
ATOM 595 N N . LYS A 1 75 ? -21.817 -14.608 23.905 1.00 91.75 75 LYS A N 1
ATOM 596 C CA . LYS A 1 75 ? -22.435 -13.357 23.427 1.00 91.75 75 LYS A CA 1
ATOM 597 C C . LYS A 1 75 ? -22.049 -12.121 24.238 1.00 91.75 75 LYS A C 1
ATOM 599 O O . LYS A 1 75 ? -22.197 -11.012 23.728 1.00 91.75 75 LYS A O 1
ATOM 604 N N . LYS A 1 76 ? -21.644 -12.313 25.498 1.00 91.25 76 LYS A N 1
ATOM 605 C CA . LYS A 1 76 ? -21.200 -11.229 26.380 1.00 91.25 76 LYS A CA 1
ATOM 606 C C . LYS A 1 76 ? -19.817 -10.755 25.955 1.00 91.25 76 LYS A C 1
ATOM 608 O O . LYS A 1 76 ? -19.649 -9.577 25.660 1.00 91.25 76 LYS A O 1
ATOM 613 N N . PHE A 1 77 ? -18.897 -11.707 25.801 1.00 93.31 77 PHE A N 1
ATOM 614 C CA . PHE A 1 77 ? -17.516 -11.431 25.436 1.00 93.31 77 PHE A CA 1
ATOM 615 C C . PHE A 1 77 ? -17.364 -10.929 24.000 1.00 93.31 77 PHE A C 1
ATOM 617 O O . PHE A 1 77 ? -16.639 -9.972 23.768 1.00 93.31 77 PHE A O 1
ATOM 624 N N . TYR A 1 78 ? -18.050 -11.525 23.022 1.00 94.44 78 TYR A N 1
ATOM 625 C CA . TYR A 1 78 ? -17.873 -11.138 21.621 1.00 94.44 78 TYR A CA 1
ATOM 626 C C . TYR A 1 78 ? -18.888 -10.071 21.170 1.00 94.44 78 TYR A C 1
ATOM 628 O O . TYR A 1 78 ? -20.104 -10.319 21.218 1.00 94.44 78 TYR A O 1
ATOM 636 N N . PRO A 1 79 ? -18.427 -8.897 20.685 1.00 95.44 79 PRO A N 1
ATOM 637 C CA . PRO A 1 79 ? -19.319 -7.848 20.205 1.00 95.44 79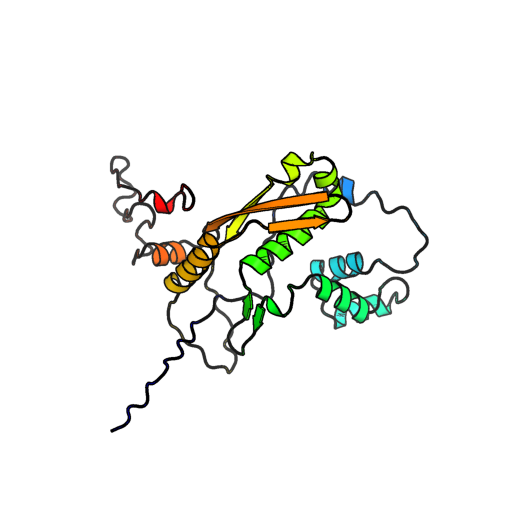 PRO A CA 1
ATOM 638 C C . PRO A 1 79 ? -20.137 -8.305 18.991 1.00 95.44 79 PRO A C 1
ATOM 640 O O . PRO A 1 79 ? -19.756 -9.196 18.240 1.00 95.44 79 PRO A O 1
ATOM 643 N N . CYS A 1 80 ? -21.301 -7.694 18.773 1.00 94.50 80 CYS A N 1
ATOM 644 C CA . CYS A 1 80 ? -22.103 -7.975 17.581 1.00 94.50 80 CYS A CA 1
ATOM 645 C C . CYS A 1 80 ? -21.321 -7.660 16.298 1.00 94.50 80 CYS A C 1
ATOM 647 O O . CYS A 1 80 ? -20.560 -6.693 16.249 1.00 94.50 80 CYS A O 1
ATOM 649 N N . TYR A 1 81 ? -21.592 -8.396 15.215 1.00 95.44 81 TYR A N 1
ATOM 650 C CA . TYR A 1 81 ? -20.926 -8.150 13.934 1.00 95.44 81 TYR A CA 1
ATOM 651 C C . TYR A 1 81 ? -21.122 -6.717 13.410 1.00 95.44 81 TYR A C 1
ATOM 653 O O . TYR A 1 81 ? -20.228 -6.175 12.770 1.00 95.44 81 TYR A O 1
ATOM 661 N N . SER A 1 82 ? -22.249 -6.065 13.715 1.00 95.69 82 SER A N 1
ATOM 662 C CA . SER A 1 82 ? -22.484 -4.655 13.365 1.00 95.69 82 SER A CA 1
ATOM 663 C C . SER A 1 82 ? -21.442 -3.704 13.966 1.00 95.69 82 SER A C 1
ATOM 665 O O . SER A 1 82 ? -21.053 -2.734 13.320 1.00 95.69 82 SER A O 1
ATOM 667 N N . ILE A 1 83 ? -20.949 -3.997 15.173 1.00 95.00 83 ILE A N 1
ATOM 668 C CA . ILE A 1 83 ? -19.906 -3.212 15.841 1.00 95.00 83 ILE A CA 1
ATOM 669 C C . ILE A 1 83 ? -18.572 -3.401 15.108 1.00 95.00 83 ILE A C 1
ATOM 671 O O . ILE A 1 83 ? -17.930 -2.418 14.748 1.00 95.00 83 ILE A O 1
ATOM 675 N N . ILE A 1 84 ? -18.205 -4.647 14.790 1.00 94.50 84 ILE A N 1
ATOM 676 C CA . ILE A 1 84 ? -16.997 -4.956 14.003 1.00 94.50 84 ILE A CA 1
ATOM 677 C C . ILE A 1 84 ? -17.071 -4.323 12.615 1.00 94.50 84 ILE A C 1
ATOM 679 O O . ILE A 1 84 ? -16.086 -3.780 12.126 1.00 94.50 84 ILE A O 1
ATOM 683 N N . GLN A 1 85 ? -18.239 -4.358 11.975 1.00 94.25 85 GLN A N 1
ATOM 684 C CA . GLN A 1 85 ? -18.450 -3.738 10.673 1.00 94.25 85 GLN A CA 1
ATOM 685 C C . GLN A 1 85 ? -18.211 -2.224 10.729 1.00 94.25 85 GLN A C 1
ATOM 687 O O . GLN A 1 85 ? -17.609 -1.671 9.810 1.00 94.25 85 GLN A O 1
ATOM 692 N N . ASN A 1 86 ? -18.653 -1.560 11.798 1.00 94.69 86 ASN A N 1
ATOM 693 C CA . ASN A 1 86 ? -18.406 -0.136 11.998 1.00 94.69 86 ASN A CA 1
ATOM 694 C C . ASN A 1 86 ? -16.922 0.156 12.244 1.00 94.69 86 ASN A C 1
ATOM 696 O O . ASN A 1 86 ? -16.401 1.088 11.639 1.00 94.69 86 ASN A O 1
ATOM 700 N N . GLU A 1 87 ? -16.220 -0.653 13.042 1.00 92.75 87 GLU A N 1
ATOM 701 C CA . GLU A 1 87 ? -14.761 -0.523 13.184 1.00 92.75 87 GLU A CA 1
ATOM 702 C C . GLU A 1 87 ? -14.036 -0.738 11.854 1.00 92.75 87 GLU A C 1
ATOM 704 O O . GLU A 1 87 ? -13.168 0.050 11.489 1.00 92.75 87 GLU A O 1
ATOM 709 N N . LYS A 1 88 ? -14.450 -1.737 11.066 1.00 91.62 88 LYS A N 1
ATOM 710 C CA . LYS A 1 88 ? -13.874 -2.007 9.744 1.00 91.62 88 LYS A CA 1
ATOM 711 C C . LYS A 1 88 ? -14.023 -0.805 8.809 1.00 91.62 88 LYS A C 1
ATOM 713 O O . LYS A 1 88 ? -13.077 -0.457 8.111 1.00 91.62 88 LYS A O 1
ATOM 718 N N . LYS A 1 89 ? -15.183 -0.137 8.831 1.00 91.69 89 LYS A N 1
ATOM 719 C CA . LYS A 1 89 ? -15.433 1.084 8.046 1.00 91.69 89 LYS A CA 1
ATOM 720 C C . LYS A 1 89 ? -14.516 2.240 8.444 1.00 91.69 89 LYS A C 1
ATOM 722 O O . LYS A 1 89 ? -14.100 2.984 7.567 1.00 91.69 89 LYS A O 1
ATOM 727 N N . LYS A 1 90 ? -14.159 2.375 9.726 1.00 88.31 90 LYS A N 1
ATOM 728 C CA . LYS A 1 90 ? -13.203 3.404 10.181 1.00 88.31 90 LYS A CA 1
ATOM 729 C C . LYS A 1 90 ? -11.797 3.196 9.607 1.00 88.31 90 LYS A C 1
ATOM 731 O O . LYS A 1 90 ? -11.011 4.136 9.572 1.00 88.31 90 LYS A O 1
ATOM 736 N N . CYS A 1 91 ? -11.465 1.978 9.176 1.00 87.00 91 CYS A N 1
ATOM 737 C CA . CYS A 1 91 ? -10.176 1.660 8.566 1.00 87.00 91 CYS A CA 1
ATOM 738 C C . CYS A 1 91 ? -10.129 1.909 7.053 1.00 87.00 91 CYS A C 1
ATOM 740 O O . CYS A 1 91 ? -9.043 1.817 6.474 1.00 87.00 91 CYS A O 1
ATOM 742 N N . TYR A 1 92 ? -11.264 2.182 6.406 1.00 89.25 92 TYR A N 1
ATOM 743 C CA . TYR A 1 92 ? -11.324 2.409 4.964 1.00 89.25 92 TYR A CA 1
ATOM 744 C C . TYR A 1 92 ? -10.974 3.857 4.604 1.00 89.25 92 TYR A C 1
ATOM 746 O O . TYR A 1 92 ? -11.232 4.757 5.407 1.00 89.25 92 TYR A O 1
ATOM 754 N N . PRO A 1 93 ? -10.407 4.092 3.406 1.00 88.81 93 PRO A N 1
ATOM 755 C CA . PRO A 1 93 ? -10.301 5.435 2.850 1.00 88.81 93 PRO A CA 1
ATOM 756 C C . PRO A 1 93 ? -11.675 6.109 2.749 1.00 88.81 93 PRO A C 1
ATOM 758 O O . PRO A 1 93 ? -12.716 5.442 2.714 1.00 88.81 93 PRO A O 1
ATOM 761 N N . LYS A 1 94 ? -11.682 7.443 2.678 1.00 88.69 94 LYS A N 1
ATOM 762 C CA . LYS A 1 94 ? -12.914 8.218 2.476 1.00 88.69 94 LYS A CA 1
ATOM 763 C C . LYS A 1 94 ? -13.556 7.859 1.138 1.00 88.69 94 LYS A C 1
ATOM 765 O O . LYS A 1 94 ? -12.867 7.480 0.196 1.00 88.69 94 LYS A O 1
ATOM 770 N N . GLN A 1 95 ? -14.876 8.016 1.046 1.00 89.19 95 GLN A N 1
ATOM 771 C CA . GLN A 1 95 ? -15.624 7.668 -0.165 1.00 89.19 95 GLN A CA 1
ATOM 772 C C . GLN A 1 95 ? -15.160 8.466 -1.389 1.00 89.19 95 GLN A C 1
ATOM 774 O O . GLN A 1 95 ? -15.138 7.924 -2.484 1.00 89.19 95 GLN A O 1
ATOM 779 N N . GLU A 1 96 ? -14.756 9.726 -1.202 1.00 91.75 96 GLU A N 1
ATOM 780 C CA . GLU A 1 96 ? -14.235 10.566 -2.290 1.00 91.75 96 GLU A CA 1
ATOM 781 C C . GLU A 1 96 ? -12.864 10.103 -2.810 1.00 91.75 96 GLU A C 1
ATOM 783 O O . GLU A 1 96 ? -12.394 10.584 -3.837 1.00 91.75 96 GLU A O 1
ATOM 788 N N . SER A 1 97 ? -12.183 9.210 -2.086 1.00 91.56 97 SER A N 1
ATOM 789 C CA . SER A 1 97 ? -10.813 8.808 -2.396 1.00 91.56 97 SER A CA 1
ATOM 790 C C . SER A 1 97 ? -10.719 7.660 -3.391 1.00 91.56 97 SER A C 1
ATOM 792 O O . SER A 1 97 ? -9.622 7.415 -3.886 1.00 91.56 97 SER A O 1
ATOM 794 N N . TYR A 1 98 ? -11.813 6.946 -3.659 1.00 93.88 98 TYR A N 1
ATOM 795 C CA . TYR A 1 98 ? -11.790 5.751 -4.492 1.00 93.88 98 TYR A CA 1
ATOM 796 C C . TYR A 1 98 ? -13.015 5.645 -5.399 1.00 93.88 98 TYR A C 1
ATOM 798 O O . TYR A 1 98 ? -14.112 6.093 -5.060 1.00 93.88 98 TYR A O 1
ATOM 806 N N . GLN A 1 99 ? -12.825 4.994 -6.540 1.00 94.00 99 GLN A N 1
ATOM 807 C CA . GLN A 1 99 ? -13.867 4.705 -7.512 1.00 94.00 99 GLN A CA 1
ATOM 808 C C . GLN A 1 99 ? -13.955 3.197 -7.723 1.00 94.00 99 GLN A C 1
ATOM 810 O O . GLN A 1 99 ? -12.945 2.515 -7.869 1.00 94.00 99 GLN A O 1
ATOM 815 N N . VAL A 1 100 ? -15.182 2.674 -7.741 1.00 93.06 100 VAL A N 1
ATOM 816 C CA . VAL A 1 100 ? -15.456 1.270 -8.063 1.00 93.06 100 VAL A CA 1
ATOM 817 C C . VAL A 1 100 ? -16.445 1.229 -9.215 1.00 93.06 100 VAL A C 1
ATOM 819 O O . VAL A 1 100 ? -17.537 1.791 -9.129 1.00 93.06 100 VAL A O 1
ATOM 822 N N . THR A 1 101 ? -16.060 0.557 -10.290 1.00 89.88 101 THR A N 1
ATOM 823 C CA . THR A 1 101 ? -16.895 0.273 -11.455 1.00 89.88 101 THR A CA 1
ATOM 824 C C . THR A 1 101 ? -17.135 -1.236 -11.558 1.00 89.88 101 THR A C 1
ATOM 826 O O . THR A 1 101 ? -16.735 -2.012 -10.692 1.00 89.88 101 THR A O 1
ATOM 829 N N . ALA A 1 102 ? -17.838 -1.681 -12.603 1.00 86.19 102 ALA A N 1
ATOM 830 C CA . ALA A 1 102 ? -18.082 -3.108 -12.817 1.00 86.19 102 ALA A CA 1
ATOM 831 C C . ALA A 1 102 ? -16.803 -3.899 -13.148 1.00 86.19 102 ALA A C 1
ATOM 833 O O . ALA A 1 102 ? -16.784 -5.112 -12.942 1.00 86.19 102 ALA A O 1
ATOM 834 N N . SER A 1 103 ? -15.779 -3.223 -13.675 1.00 83.62 103 SER A N 1
ATOM 835 C CA . SER A 1 103 ? -14.502 -3.811 -14.082 1.00 83.62 103 SER A CA 1
ATOM 836 C C . SER A 1 103 ? -13.328 -3.352 -13.216 1.00 83.62 103 SER A C 1
ATOM 838 O O . SER A 1 103 ? -12.381 -4.119 -13.075 1.00 83.62 103 SER A O 1
ATOM 840 N N . CYS A 1 104 ? -13.383 -2.145 -12.629 1.00 84.38 104 CYS A N 1
ATOM 841 C CA . CYS A 1 104 ? -12.272 -1.481 -11.931 1.00 84.38 104 CYS A CA 1
ATOM 842 C C . CYS A 1 104 ? -12.561 -1.216 -10.463 1.00 84.38 104 CYS A C 1
ATOM 844 O O . CYS A 1 104 ? -13.689 -0.890 -10.093 1.00 84.38 104 CYS A O 1
ATOM 846 N N . ALA A 1 105 ? -11.511 -1.219 -9.651 1.00 91.19 105 ALA A N 1
ATOM 847 C CA . ALA A 1 105 ? -11.484 -0.439 -8.429 1.00 91.19 105 ALA A CA 1
ATOM 848 C C . ALA A 1 105 ? -10.133 0.270 -8.317 1.00 91.19 105 ALA A C 1
ATOM 850 O O . ALA A 1 105 ? -9.096 -0.388 -8.306 1.00 91.19 105 ALA A O 1
ATOM 851 N N . GLU A 1 106 ? -10.156 1.591 -8.182 1.00 92.94 106 GLU A N 1
ATOM 852 C CA . GLU A 1 106 ? -8.953 2.408 -8.036 1.00 92.94 106 GLU A CA 1
ATOM 853 C C . GLU A 1 106 ? -9.098 3.408 -6.889 1.00 92.94 106 GLU A C 1
ATOM 855 O O . GLU A 1 106 ? -10.202 3.773 -6.477 1.00 92.94 106 GLU A O 1
ATOM 860 N N . VAL A 1 107 ? -7.962 3.839 -6.349 1.00 94.75 107 VAL A N 1
ATOM 861 C CA . VAL A 1 107 ? -7.872 4.807 -5.255 1.00 94.75 107 VAL A CA 1
ATOM 862 C C . VAL A 1 107 ? -6.829 5.853 -5.615 1.00 94.75 107 VAL A C 1
ATOM 864 O O . VAL A 1 107 ? -5.764 5.523 -6.130 1.00 94.75 107 VAL A O 1
ATOM 867 N N . ASN A 1 108 ? -7.120 7.118 -5.323 1.00 94.81 108 ASN A N 1
ATOM 868 C CA . ASN A 1 108 ? -6.158 8.192 -5.516 1.00 94.81 108 ASN A CA 1
ATOM 869 C C . ASN A 1 108 ? -4.918 7.969 -4.631 1.00 94.81 108 ASN A C 1
ATOM 871 O O . ASN A 1 108 ? -5.047 7.775 -3.416 1.00 94.81 108 ASN A O 1
ATOM 875 N N . LEU A 1 109 ? -3.724 8.035 -5.230 1.00 95.31 109 LEU A N 1
ATOM 876 C CA . LEU A 1 109 ? -2.479 7.700 -4.539 1.00 95.31 109 LEU A CA 1
ATOM 877 C C . LEU A 1 109 ? -2.199 8.620 -3.343 1.00 95.31 109 LEU A C 1
ATOM 879 O O . LEU A 1 109 ? -1.862 8.128 -2.267 1.00 95.31 109 LEU A O 1
ATOM 883 N N . GLN A 1 110 ? -2.401 9.934 -3.488 1.00 96.06 110 GLN A N 1
ATOM 884 C CA . GLN A 1 110 ? -2.208 10.887 -2.389 1.00 96.06 110 GLN A CA 1
ATOM 885 C C . GLN A 1 110 ? -3.124 10.550 -1.210 1.00 96.06 110 GLN A C 1
ATOM 887 O O . GLN A 1 110 ? -2.661 10.408 -0.082 1.00 96.06 110 GLN A O 1
ATOM 892 N N . HIS A 1 111 ? -4.418 10.352 -1.472 1.00 94.69 111 HIS A N 1
ATOM 893 C CA . HIS A 1 111 ? -5.375 10.014 -0.422 1.00 94.69 111 HIS A CA 1
ATOM 894 C C . HIS A 1 111 ? -5.050 8.683 0.269 1.00 94.69 111 HIS A C 1
ATOM 896 O O . HIS A 1 111 ? -5.245 8.553 1.481 1.00 94.69 111 HIS A O 1
ATOM 902 N N . LEU A 1 112 ? -4.550 7.693 -0.478 1.00 94.81 112 LEU A N 1
ATOM 903 C CA . LEU A 1 112 ? -4.107 6.421 0.086 1.00 94.81 112 LEU A CA 1
ATOM 904 C C . LEU A 1 112 ? -2.923 6.617 1.042 1.00 94.81 112 LEU A C 1
ATOM 906 O O . LEU A 1 112 ? -2.925 6.057 2.143 1.00 94.81 112 LEU A O 1
ATOM 910 N N . LEU A 1 113 ? -1.931 7.415 0.644 1.00 95.62 113 LEU A N 1
ATOM 911 C CA . LEU A 1 113 ? -0.759 7.705 1.466 1.00 95.62 113 LEU A CA 1
ATOM 912 C C . LEU A 1 113 ? -1.120 8.539 2.698 1.00 95.62 113 LEU A C 1
ATOM 914 O O . LEU A 1 113 ? -0.705 8.180 3.797 1.00 95.62 113 LEU A O 1
ATOM 918 N N . ASP A 1 114 ? -1.969 9.559 2.562 1.00 94.75 114 ASP A N 1
ATOM 919 C CA . ASP A 1 114 ? -2.452 10.373 3.687 1.00 94.75 114 ASP A CA 1
ATOM 920 C C . ASP A 1 114 ? -3.171 9.511 4.736 1.00 94.75 114 ASP A C 1
ATOM 922 O O . ASP A 1 114 ? -2.923 9.608 5.947 1.00 94.75 114 ASP A O 1
ATOM 926 N N . HIS A 1 115 ? -4.053 8.622 4.267 1.00 93.00 115 HIS A N 1
ATOM 927 C CA . HIS A 1 115 ? -4.767 7.674 5.120 1.00 93.00 115 HIS A CA 1
ATOM 928 C C . HIS A 1 115 ? -3.804 6.705 5.810 1.00 93.00 115 HIS A C 1
ATOM 930 O O . HIS A 1 115 ? -3.924 6.446 7.010 1.00 93.00 115 HIS A O 1
ATOM 936 N N . THR A 1 116 ? -2.819 6.197 5.070 1.00 93.81 116 THR A N 1
ATOM 937 C CA . THR A 1 116 ? -1.806 5.271 5.588 1.00 93.81 116 THR A CA 1
ATOM 938 C C . THR A 1 116 ? -0.932 5.939 6.647 1.00 93.81 116 THR A C 1
ATOM 940 O O . THR A 1 116 ? -0.801 5.394 7.742 1.00 93.81 116 THR A O 1
ATOM 943 N N . VAL A 1 117 ? -0.414 7.141 6.382 1.00 94.75 117 VAL A N 1
ATOM 944 C CA . VAL A 1 117 ? 0.363 7.942 7.340 1.00 94.75 117 VAL A CA 1
ATOM 945 C C . VAL A 1 117 ? -0.439 8.191 8.609 1.00 94.75 117 VAL A C 1
ATOM 947 O O . VAL A 1 117 ? 0.046 7.919 9.704 1.00 94.75 117 VAL A O 1
ATOM 950 N N . THR A 1 118 ? -1.693 8.628 8.483 1.00 91.81 118 THR A N 1
ATOM 951 C CA . THR A 1 118 ? -2.557 8.891 9.643 1.00 91.81 118 THR A CA 1
ATOM 952 C C . THR A 1 118 ? -2.717 7.646 10.517 1.00 91.81 118 THR A C 1
ATOM 954 O O . THR A 1 118 ? -2.638 7.722 11.747 1.00 91.81 118 THR A O 1
ATOM 957 N N . ARG A 1 119 ? -2.907 6.476 9.894 1.00 90.81 119 ARG A N 1
ATOM 958 C CA . ARG A 1 119 ? -3.020 5.200 10.610 1.00 90.81 119 ARG A CA 1
ATOM 959 C C . ARG A 1 119 ? -1.700 4.767 11.247 1.00 90.81 119 ARG A C 1
ATOM 961 O O . ARG A 1 119 ? -1.726 4.314 12.389 1.00 90.81 119 ARG A O 1
ATOM 968 N N . LEU A 1 120 ? -0.574 4.926 10.552 1.00 92.44 120 LEU A N 1
ATOM 969 C CA . LEU A 1 120 ? 0.755 4.599 11.075 1.00 92.44 120 LEU A CA 1
ATOM 970 C C . LEU A 1 120 ? 1.126 5.477 12.269 1.00 92.44 120 LEU A C 1
ATOM 972 O O . LEU A 1 120 ? 1.578 4.953 13.279 1.00 92.44 120 LEU A O 1
ATOM 976 N N . LEU A 1 121 ? 0.873 6.785 12.198 1.00 91.38 121 LEU A N 1
ATOM 977 C CA . LEU A 1 121 ? 1.139 7.712 13.301 1.00 91.38 121 LEU A CA 1
ATOM 978 C C . LEU A 1 121 ? 0.306 7.384 14.540 1.00 91.38 121 LEU A C 1
ATOM 980 O O . LEU A 1 121 ? 0.801 7.484 15.655 1.00 91.38 121 LEU A O 1
ATOM 984 N N . LYS A 1 122 ? -0.949 6.956 14.353 1.00 88.31 122 LYS A N 1
ATOM 985 C CA . LYS A 1 122 ? -1.787 6.473 15.457 1.00 88.31 122 LYS A CA 1
ATOM 986 C C . LYS A 1 122 ? -1.263 5.160 16.043 1.00 88.31 122 LYS A C 1
ATOM 988 O O . LYS A 1 122 ? -1.290 4.977 17.251 1.00 88.31 122 LYS A O 1
ATOM 993 N N . TYR A 1 123 ? -0.817 4.236 15.196 1.00 88.00 123 TYR A N 1
ATOM 994 C CA . TYR A 1 123 ? -0.275 2.955 15.646 1.00 88.00 123 TYR A CA 1
ATOM 995 C C . TYR A 1 123 ? 1.055 3.120 16.397 1.00 88.00 123 TYR A C 1
ATOM 997 O O . TYR A 1 123 ? 1.274 2.481 17.418 1.00 88.00 123 TYR A O 1
ATOM 1005 N N . LEU A 1 124 ? 1.920 4.016 15.920 1.00 90.38 124 LEU A N 1
ATOM 1006 C CA . LEU A 1 124 ? 3.238 4.302 16.489 1.00 90.38 124 LEU A CA 1
ATOM 1007 C C . LEU A 1 124 ? 3.216 5.476 17.473 1.00 90.38 124 LEU A C 1
ATOM 1009 O O . LEU A 1 124 ? 4.263 6.062 17.740 1.00 90.38 124 LEU A O 1
ATOM 1013 N N . GLU A 1 125 ? 2.048 5.844 18.002 1.00 89.06 125 GLU A N 1
ATOM 1014 C CA . GLU A 1 125 ? 1.866 7.084 18.760 1.00 89.06 125 GLU A CA 1
ATOM 1015 C C . GLU A 1 125 ? 2.870 7.221 19.914 1.00 89.06 125 GLU A C 1
ATOM 1017 O O . GLU A 1 125 ? 3.456 8.288 20.101 1.00 89.06 125 GLU A O 1
ATOM 1022 N N . GLU A 1 126 ? 3.124 6.138 20.652 1.00 89.44 126 GLU A N 1
ATOM 1023 C CA . GLU A 1 126 ? 4.091 6.129 21.753 1.00 89.44 126 GLU A CA 1
ATOM 1024 C C . GLU A 1 126 ? 5.508 6.479 21.287 1.00 89.44 126 GLU A C 1
ATOM 1026 O O . GLU A 1 126 ? 6.182 7.283 21.928 1.00 89.44 126 GLU A O 1
ATOM 1031 N N . VAL A 1 127 ? 5.933 5.951 20.136 1.00 90.69 127 VAL A N 1
ATOM 1032 C CA . VAL A 1 127 ? 7.247 6.232 19.541 1.00 90.69 127 VAL A CA 1
ATOM 1033 C C . VAL A 1 127 ? 7.295 7.670 19.028 1.00 90.69 127 VAL A C 1
ATOM 1035 O O . VAL A 1 127 ? 8.234 8.405 19.327 1.00 90.69 127 VAL A O 1
ATOM 1038 N N . ILE A 1 128 ? 6.259 8.120 18.317 1.00 90.56 128 ILE A N 1
ATOM 1039 C CA . ILE A 1 128 ? 6.191 9.483 17.766 1.00 90.56 128 ILE A CA 1
ATOM 1040 C C . ILE A 1 128 ? 6.225 10.542 18.877 1.00 90.56 128 ILE A C 1
ATOM 1042 O O . ILE A 1 128 ? 6.848 11.596 18.714 1.00 90.56 128 ILE A O 1
ATOM 1046 N N . ARG A 1 129 ? 5.626 10.256 20.040 1.00 88.38 129 ARG A N 1
ATOM 1047 C CA . ARG A 1 129 ? 5.669 11.134 21.220 1.00 88.38 129 ARG A CA 1
ATOM 1048 C C . ARG A 1 129 ? 7.079 11.332 21.783 1.00 88.38 129 ARG A C 1
ATOM 1050 O O . ARG A 1 129 ? 7.315 12.366 22.404 1.00 88.38 129 ARG A O 1
ATOM 1057 N N . THR A 1 130 ? 8.010 10.408 21.542 1.00 91.75 130 THR A N 1
ATOM 1058 C CA . THR A 1 130 ? 9.413 10.556 21.974 1.00 91.75 130 THR A CA 1
ATOM 1059 C C . THR A 1 130 ? 10.224 11.510 21.093 1.00 91.75 130 THR A C 1
ATOM 1061 O O . THR A 1 130 ? 11.242 12.029 21.539 1.00 91.75 130 THR A O 1
ATOM 1064 N N . LEU A 1 131 ? 9.767 11.771 19.863 1.00 91.31 131 LEU A N 1
ATOM 1065 C CA . LEU A 1 131 ? 10.432 12.672 18.919 1.00 91.31 131 LEU A CA 1
ATOM 1066 C C . LEU A 1 131 ? 10.194 14.143 19.275 1.00 91.31 131 LEU A C 1
ATOM 1068 O O . LEU A 1 131 ? 9.123 14.497 19.773 1.00 91.31 131 LEU A O 1
ATOM 1072 N N . ASN A 1 132 ? 11.143 15.015 18.937 1.00 92.06 132 ASN A N 1
ATOM 1073 C CA . ASN A 1 132 ? 10.986 16.460 19.090 1.00 92.06 132 ASN A CA 1
ATOM 1074 C C . ASN A 1 132 ? 10.099 17.050 17.981 1.00 92.06 132 ASN A C 1
ATOM 1076 O O . ASN A 1 132 ? 9.844 16.421 16.954 1.00 92.06 132 ASN A O 1
ATOM 1080 N N . GLN A 1 133 ? 9.631 18.288 18.168 1.00 88.44 133 GLN A N 1
ATOM 1081 C CA . GLN A 1 133 ? 8.739 18.944 17.206 1.00 88.44 133 GLN A CA 1
ATOM 1082 C C . GLN A 1 133 ? 9.358 19.078 15.804 1.00 88.44 133 GLN A C 1
ATOM 1084 O O . GLN A 1 133 ? 8.647 18.904 14.815 1.00 88.44 133 GLN A O 1
ATOM 1089 N N . ASP A 1 134 ? 10.658 19.362 15.714 1.00 90.94 134 ASP A N 1
ATOM 1090 C CA . ASP A 1 134 ? 11.347 19.510 14.428 1.00 90.94 134 ASP A CA 1
ATOM 1091 C C . ASP A 1 134 ? 11.471 18.180 13.681 1.00 90.94 134 ASP A C 1
ATOM 1093 O O . ASP A 1 134 ? 11.292 18.142 12.464 1.00 90.94 134 ASP A O 1
ATOM 1097 N N . ASP A 1 135 ? 11.703 17.081 14.402 1.00 92.12 135 ASP A N 1
ATOM 1098 C CA . ASP A 1 135 ? 11.822 15.746 13.809 1.00 92.12 135 ASP A CA 1
ATOM 1099 C C . ASP A 1 135 ? 10.472 15.260 13.276 1.00 92.12 135 ASP A C 1
ATOM 1101 O O . ASP A 1 135 ? 10.390 14.706 12.181 1.00 92.12 135 ASP A O 1
ATOM 1105 N N . ARG A 1 136 ? 9.378 15.558 13.993 1.00 91.62 136 ARG A N 1
ATOM 1106 C CA . ARG A 1 136 ? 8.007 15.249 13.544 1.00 91.62 136 ARG A CA 1
ATOM 1107 C C . ARG A 1 136 ? 7.620 15.975 12.252 1.00 91.62 136 ARG A C 1
ATOM 1109 O O . ARG A 1 136 ? 6.675 15.558 11.585 1.00 91.62 136 ARG A O 1
ATOM 1116 N N . LYS A 1 137 ? 8.330 17.049 11.896 1.00 93.44 137 LYS A N 1
ATOM 1117 C CA . LYS A 1 137 ? 8.132 17.812 10.656 1.00 93.44 137 LYS A CA 1
ATOM 1118 C C . LYS A 1 137 ? 9.077 17.408 9.519 1.00 93.44 137 LYS A C 1
ATOM 1120 O O . LYS A 1 137 ? 9.048 18.034 8.467 1.00 93.44 137 LYS A O 1
ATOM 1125 N N . LYS A 1 138 ? 9.936 16.409 9.732 1.00 93.69 138 LYS A N 1
ATOM 1126 C CA . LYS A 1 138 ? 10.933 15.935 8.756 1.00 93.69 138 LYS A CA 1
ATOM 1127 C C . LYS A 1 138 ? 10.852 14.423 8.558 1.00 93.69 138 LYS A C 1
ATOM 1129 O O . LYS A 1 138 ? 11.850 13.775 8.247 1.00 93.69 138 LYS A O 1
ATOM 1134 N N . LEU A 1 139 ? 9.678 13.846 8.796 1.00 95.31 139 LEU A N 1
ATOM 1135 C CA . LEU A 1 139 ? 9.474 12.417 8.623 1.00 95.31 139 LEU A CA 1
ATOM 1136 C C . LEU A 1 139 ? 9.438 12.086 7.131 1.00 95.31 139 LEU A C 1
ATOM 1138 O O . LEU A 1 139 ? 8.915 12.852 6.325 1.00 95.31 139 LEU A O 1
ATOM 1142 N N . ILE A 1 140 ? 9.973 10.922 6.775 1.00 96.00 140 ILE A N 1
ATOM 1143 C CA . ILE A 1 140 ? 9.978 10.429 5.399 1.00 96.00 140 ILE A CA 1
ATOM 1144 C C . ILE A 1 140 ? 9.393 9.021 5.402 1.00 96.00 140 ILE A C 1
ATOM 1146 O O . ILE A 1 140 ? 9.918 8.123 6.064 1.00 96.00 140 ILE A O 1
ATOM 1150 N N . LEU A 1 141 ? 8.316 8.821 4.648 1.00 96.38 141 LEU A N 1
ATOM 1151 C CA . LEU A 1 141 ? 7.742 7.513 4.378 1.00 96.38 141 LEU A CA 1
ATOM 1152 C C . LEU A 1 141 ? 8.380 6.938 3.111 1.00 96.38 141 LEU A C 1
ATOM 1154 O O . LEU A 1 141 ? 8.026 7.306 1.990 1.00 96.38 141 LEU A O 1
ATOM 1158 N N . ILE A 1 142 ? 9.314 6.006 3.296 1.00 95.56 142 ILE A N 1
ATOM 1159 C CA . ILE A 1 142 ? 9.917 5.252 2.195 1.00 95.56 142 ILE A CA 1
ATOM 1160 C C . ILE A 1 142 ? 9.059 4.014 1.930 1.00 95.56 142 ILE A C 1
ATOM 1162 O O . ILE A 1 142 ? 8.969 3.119 2.769 1.00 95.56 142 ILE A O 1
ATOM 1166 N N . SER A 1 143 ? 8.433 3.968 0.758 1.00 95.25 143 SER A N 1
ATOM 1167 C CA . SER A 1 143 ? 7.526 2.903 0.337 1.00 95.25 143 SER A CA 1
ATOM 1168 C C . SER A 1 143 ? 8.023 2.204 -0.923 1.00 95.25 143 SER A C 1
ATOM 1170 O O . SER A 1 143 ? 8.628 2.802 -1.814 1.00 95.25 143 SER A O 1
ATOM 1172 N N . LYS A 1 144 ? 7.710 0.915 -1.019 1.00 93.31 144 LYS A N 1
ATOM 1173 C CA . LYS A 1 144 ? 7.838 0.135 -2.249 1.00 93.31 144 LYS A CA 1
ATOM 1174 C C . LYS A 1 144 ? 6.466 -0.032 -2.890 1.00 93.31 144 LYS A C 1
ATOM 1176 O O . LYS A 1 144 ? 5.480 -0.204 -2.177 1.00 93.31 144 LYS A O 1
ATOM 1181 N N . TRP A 1 145 ? 6.414 -0.006 -4.214 1.00 94.12 145 TRP A N 1
ATOM 1182 C CA . TRP A 1 145 ? 5.204 -0.289 -4.985 1.00 94.12 145 TRP A CA 1
ATOM 1183 C C . TRP A 1 145 ? 5.524 -1.214 -6.161 1.00 94.12 145 TRP A C 1
ATOM 1185 O O . TRP A 1 145 ? 6.694 -1.516 -6.427 1.00 94.12 145 TRP A O 1
ATOM 1195 N N . GLY A 1 146 ? 4.477 -1.710 -6.809 1.00 91.50 146 GLY A N 1
ATOM 1196 C CA . GLY A 1 146 ? 4.572 -2.514 -8.017 1.00 91.50 146 GLY A CA 1
ATOM 1197 C C . GLY A 1 146 ? 3.237 -3.121 -8.410 1.00 91.50 146 GLY A C 1
ATOM 1198 O O . GLY A 1 146 ? 2.217 -2.862 -7.769 1.00 91.50 146 GLY A O 1
ATOM 1199 N N . CYS A 1 147 ? 3.267 -3.900 -9.481 1.00 88.12 147 CYS A N 1
ATOM 1200 C CA . CYS A 1 147 ? 2.120 -4.572 -10.067 1.00 88.12 147 CYS A CA 1
ATOM 1201 C C . C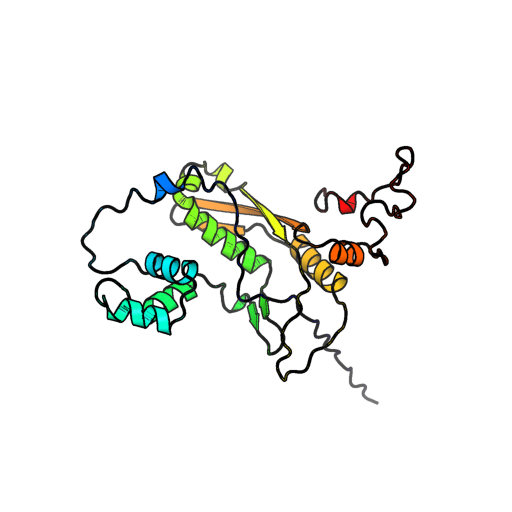YS A 1 147 ? 2.498 -6.011 -10.434 1.00 88.12 147 CYS A C 1
ATOM 1203 O O . CYS A 1 147 ? 3.663 -6.313 -10.715 1.00 88.12 147 CYS A O 1
ATOM 1205 N N . ASP A 1 148 ? 1.507 -6.898 -10.419 1.00 84.81 148 ASP A N 1
ATOM 1206 C CA . ASP A 1 148 ? 1.642 -8.274 -10.871 1.00 84.81 148 ASP A CA 1
ATOM 1207 C C . ASP A 1 148 ? 0.509 -8.656 -11.829 1.00 84.81 148 ASP A C 1
ATOM 1209 O O . ASP A 1 148 ? -0.582 -8.084 -11.831 1.00 84.81 148 ASP A O 1
ATOM 1213 N N . GLY A 1 149 ? 0.794 -9.636 -12.683 1.00 80.06 149 GLY A N 1
ATOM 1214 C CA . GLY A 1 149 ? -0.232 -10.319 -13.457 1.00 80.06 149 GLY A CA 1
ATOM 1215 C C . GLY A 1 149 ? -0.685 -11.567 -12.709 1.00 80.06 149 GLY A C 1
ATOM 1216 O O . GLY A 1 149 ? 0.144 -12.381 -12.302 1.00 80.06 149 GLY A O 1
ATOM 1217 N N . SER A 1 150 ? -1.996 -11.778 -12.586 1.00 79.00 150 SER A N 1
ATOM 1218 C CA . SER A 1 150 ? -2.548 -13.021 -12.035 1.00 79.00 150 SER A CA 1
ATOM 1219 C C . SER A 1 150 ? -3.523 -13.678 -13.008 1.00 79.00 150 SER A C 1
ATOM 1221 O O . SER A 1 150 ? -4.209 -13.009 -13.777 1.00 79.00 150 SER A O 1
ATOM 1223 N N . GLN A 1 151 ? -3.586 -15.010 -12.987 1.00 77.44 151 GLN A N 1
ATOM 1224 C CA . GLN A 1 151 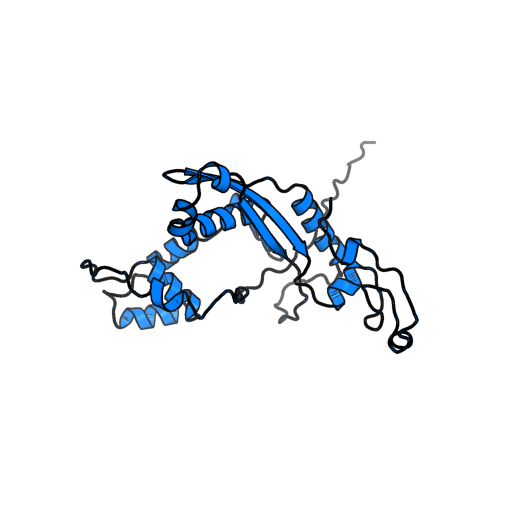? -4.605 -15.759 -13.721 1.00 77.44 151 GLN A CA 1
ATOM 1225 C C . GLN A 1 151 ? -5.784 -16.015 -12.788 1.00 77.44 151 GLN A C 1
ATOM 1227 O O . GLN A 1 151 ? -5.611 -16.606 -11.723 1.00 77.44 151 GLN A O 1
ATOM 1232 N N . GLN A 1 152 ? -6.976 -15.572 -13.184 1.00 79.06 152 GLN A N 1
ATOM 1233 C CA . GLN A 1 152 ? -8.193 -15.696 -12.382 1.00 79.06 152 GLN A CA 1
ATOM 1234 C C . GLN A 1 152 ? -9.272 -16.481 -13.128 1.00 79.06 152 GLN A C 1
ATOM 1236 O O . GLN A 1 152 ? -9.272 -16.576 -14.357 1.00 79.06 152 GLN A O 1
ATOM 1241 N N . VAL A 1 153 ? -10.212 -17.053 -12.370 1.00 80.44 153 VAL A N 1
ATOM 1242 C CA . VAL A 1 153 ? -11.370 -17.748 -12.942 1.00 80.44 153 VAL A CA 1
ATOM 1243 C C . VAL A 1 153 ? -12.254 -16.730 -13.655 1.00 80.44 153 VAL A C 1
ATOM 1245 O O . VAL A 1 153 ? -12.711 -15.762 -13.050 1.00 80.44 153 VAL A O 1
ATOM 1248 N N . GLN A 1 154 ? -12.525 -16.970 -14.936 1.00 78.62 154 GLN A N 1
ATOM 1249 C CA . GLN A 1 154 ? -13.408 -16.114 -15.717 1.00 78.62 154 GLN A CA 1
ATOM 1250 C C . GLN A 1 154 ? -14.840 -16.229 -15.194 1.00 78.62 154 GLN A C 1
ATOM 1252 O O . GLN A 1 154 ? -15.488 -17.275 -15.284 1.00 78.62 154 GLN A O 1
ATOM 1257 N N . PHE A 1 155 ? -15.341 -15.131 -14.642 1.00 78.25 155 PHE A N 1
ATOM 1258 C CA . PHE A 1 155 ? -16.767 -14.958 -14.417 1.00 78.25 155 PHE A CA 1
ATOM 1259 C C . PHE A 1 155 ? -17.428 -14.485 -15.719 1.00 78.25 155 PHE A C 1
ATOM 1261 O O . PHE A 1 155 ? -16.741 -14.036 -16.628 1.00 78.25 155 PHE A O 1
ATOM 1268 N N . LYS A 1 156 ? -18.756 -14.592 -15.842 1.00 79.69 156 LYS A N 1
ATOM 1269 C CA . LYS A 1 156 ? -19.522 -14.293 -17.075 1.00 79.69 156 LYS A CA 1
ATOM 1270 C C . LYS A 1 156 ? -19.570 -12.789 -17.438 1.00 79.69 156 LYS A C 1
ATOM 1272 O O . LYS A 1 156 ? -20.634 -12.267 -17.761 1.00 79.69 156 LYS A O 1
ATOM 1277 N N . GLN A 1 157 ? -18.451 -12.082 -17.346 1.00 72.06 157 GLN A N 1
ATOM 1278 C CA . GLN A 1 157 ? -18.261 -10.682 -17.705 1.00 72.06 157 GLN A CA 1
ATOM 1279 C C . GLN A 1 157 ? -17.314 -10.583 -18.906 1.00 72.06 157 GLN A C 1
ATOM 1281 O O . GLN A 1 157 ? -16.497 -11.471 -19.142 1.00 72.06 157 GLN A O 1
ATOM 1286 N N . LYS A 1 158 ? -17.457 -9.513 -19.692 1.00 65.50 158 LYS A N 1
ATOM 1287 C CA . LYS A 1 158 ? -16.522 -9.199 -20.779 1.00 65.50 158 LYS A CA 1
ATOM 1288 C C . LYS A 1 158 ? -15.207 -8.686 -20.182 1.00 65.50 158 LYS A C 1
ATOM 1290 O O . LYS A 1 158 ? -15.252 -7.976 -19.180 1.00 65.50 158 LYS A O 1
ATOM 1295 N N . TYR A 1 159 ? -14.083 -9.040 -20.798 1.00 65.00 159 TYR A N 1
ATOM 1296 C CA . TYR A 1 159 ? -12.747 -8.603 -20.397 1.00 65.00 159 TYR A CA 1
ATOM 1297 C C . TYR A 1 159 ? -11.923 -8.264 -21.643 1.00 65.00 159 TYR A C 1
ATOM 1299 O O . TYR A 1 159 ? -12.031 -8.977 -22.644 1.00 65.00 159 TYR A O 1
ATOM 1307 N N . ASP A 1 160 ? -11.122 -7.203 -21.562 1.00 63.00 160 ASP A N 1
ATOM 1308 C CA . ASP A 1 160 ? -10.213 -6.757 -22.621 1.00 63.00 160 ASP A CA 1
ATOM 1309 C C . ASP A 1 160 ? -8.786 -7.232 -22.298 1.00 63.00 160 ASP A C 1
ATOM 1311 O O . ASP A 1 160 ? -8.354 -7.166 -21.153 1.00 63.00 160 ASP A O 1
ATOM 1315 N N . ASN A 1 161 ? -8.065 -7.757 -23.294 1.00 64.19 161 ASN A N 1
ATOM 1316 C CA . ASN A 1 161 ? -6.777 -8.455 -23.116 1.00 64.19 161 ASN A CA 1
ATOM 1317 C C . ASN A 1 161 ? -5.561 -7.629 -23.582 1.00 64.19 161 ASN A C 1
ATOM 1319 O O . ASN A 1 161 ? -4.572 -8.201 -24.045 1.00 64.19 161 ASN A O 1
ATOM 1323 N N . GLU A 1 162 ? -5.637 -6.302 -23.534 1.00 69.31 162 GLU A N 1
ATOM 1324 C CA . GLU A 1 162 ? -4.508 -5.456 -23.931 1.00 69.31 162 GLU A CA 1
ATOM 1325 C C . GLU A 1 162 ? -3.462 -5.381 -22.811 1.00 69.31 162 GLU A C 1
ATOM 1327 O O . GLU A 1 162 ? -3.798 -5.253 -21.634 1.00 69.31 162 GLU A O 1
ATOM 1332 N N . ASP A 1 163 ? -2.185 -5.513 -23.179 1.00 74.56 163 ASP A N 1
ATOM 1333 C CA . ASP A 1 163 ? -1.074 -5.319 -22.246 1.00 74.56 163 ASP A CA 1
ATOM 1334 C C . ASP A 1 163 ? -0.863 -3.818 -22.048 1.00 74.56 163 ASP A C 1
ATOM 1336 O O . ASP A 1 163 ? -0.330 -3.146 -22.928 1.00 74.56 163 ASP A O 1
ATOM 1340 N N . VAL A 1 164 ? -1.317 -3.321 -20.899 1.00 82.62 164 VAL A N 1
ATOM 1341 C CA . VAL A 1 164 ? -1.278 -1.904 -20.499 1.00 82.62 164 VAL A CA 1
ATOM 1342 C C . VAL A 1 164 ? -0.208 -1.628 -19.438 1.00 82.62 164 VAL A C 1
ATOM 1344 O O . VAL A 1 164 ? -0.254 -0.632 -18.717 1.00 82.62 164 VAL A O 1
ATOM 1347 N N . THR A 1 165 ? 0.750 -2.549 -19.275 1.00 84.88 165 THR A N 1
ATOM 1348 C CA . THR A 1 165 ? 1.721 -2.506 -18.172 1.00 84.88 165 THR A CA 1
ATOM 1349 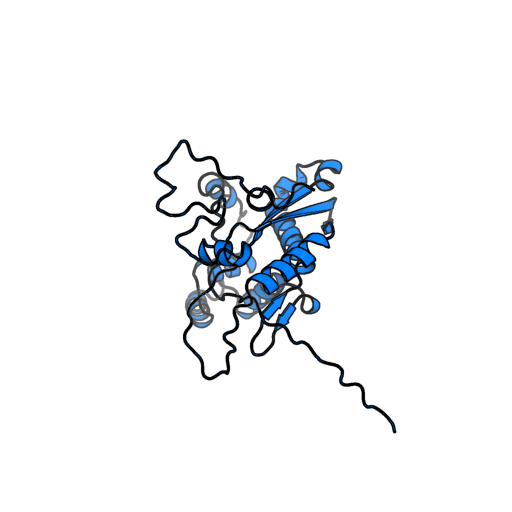C C . THR A 1 165 ? 2.494 -1.185 -18.134 1.00 84.88 165 THR A C 1
ATOM 1351 O O . THR A 1 165 ? 2.716 -0.628 -17.059 1.00 84.88 165 THR A O 1
ATOM 1354 N N . ASN A 1 166 ? 2.900 -0.662 -19.293 1.00 85.62 166 ASN A N 1
ATOM 1355 C CA . ASN A 1 166 ? 3.704 0.558 -19.367 1.00 85.62 166 ASN A CA 1
ATOM 1356 C C . ASN A 1 166 ? 2.871 1.814 -19.104 1.00 85.62 166 ASN A C 1
ATOM 1358 O O . ASN A 1 166 ? 3.354 2.754 -18.469 1.00 85.62 166 ASN A O 1
ATOM 1362 N N . GLU A 1 167 ? 1.628 1.823 -19.569 1.00 89.06 167 GLU A N 1
ATOM 1363 C CA . GLU A 1 167 ? 0.653 2.886 -19.368 1.00 89.06 167 GLU A CA 1
ATOM 1364 C C . GLU A 1 167 ? 0.318 3.019 -17.879 1.00 89.06 167 GLU A C 1
ATOM 1366 O O . GLU A 1 167 ? 0.375 4.121 -17.335 1.00 89.06 167 GLU A O 1
ATOM 1371 N N . GLU A 1 168 ? 0.075 1.897 -17.197 1.00 89.06 168 GLU A N 1
ATOM 1372 C CA . GLU A 1 168 ? -0.207 1.855 -15.759 1.00 89.06 168 GLU A CA 1
ATOM 1373 C C . GLU A 1 168 ? 1.017 2.241 -14.913 1.00 89.06 168 GLU A C 1
ATOM 1375 O O . GLU A 1 168 ? 0.894 3.012 -13.958 1.00 89.06 168 GLU A O 1
ATOM 1380 N N . ILE A 1 169 ? 2.221 1.776 -15.276 1.00 89.75 169 ILE A N 1
ATOM 1381 C CA . ILE A 1 169 ? 3.459 2.218 -14.610 1.00 89.75 169 ILE A CA 1
ATOM 1382 C C . ILE A 1 169 ? 3.618 3.735 -14.758 1.00 89.75 169 ILE A C 1
ATOM 1384 O O . ILE A 1 169 ? 3.790 4.428 -13.754 1.00 89.75 169 ILE A O 1
ATOM 1388 N N . SER A 1 170 ? 3.478 4.259 -15.979 1.00 90.88 170 SER A N 1
ATOM 1389 C CA . SER A 1 170 ? 3.588 5.697 -16.256 1.00 90.88 170 SER A CA 1
ATOM 1390 C C . SER A 1 170 ? 2.527 6.503 -15.503 1.00 90.88 170 SER A C 1
ATOM 1392 O O . SER A 1 170 ? 2.801 7.586 -14.987 1.00 90.88 170 SER A O 1
ATOM 1394 N N . TYR A 1 171 ? 1.303 5.983 -15.410 1.00 92.75 171 TYR A N 1
ATOM 1395 C CA . TYR A 1 171 ? 0.204 6.601 -14.675 1.00 92.75 171 TYR A CA 1
ATOM 1396 C C . TYR A 1 171 ? 0.524 6.756 -13.182 1.00 92.75 171 TYR A C 1
ATOM 1398 O O . TYR A 1 171 ? 0.326 7.836 -12.616 1.00 92.75 171 TYR A O 1
ATOM 1406 N N . ILE A 1 172 ? 1.067 5.715 -12.545 1.00 92.81 172 ILE A N 1
ATOM 1407 C CA . ILE A 1 172 ? 1.466 5.778 -11.135 1.00 92.81 172 ILE A CA 1
ATOM 1408 C C . ILE A 1 172 ? 2.706 6.657 -10.941 1.00 92.81 172 ILE A C 1
ATOM 1410 O O . ILE A 1 172 ? 2.732 7.454 -10.006 1.00 92.81 172 ILE A O 1
ATOM 1414 N N . GLU A 1 173 ? 3.705 6.588 -11.823 1.00 91.88 173 GLU A N 1
ATOM 1415 C CA . GLU A 1 173 ? 4.893 7.453 -11.760 1.00 91.88 173 GLU A CA 1
ATOM 1416 C C . GLU A 1 173 ? 4.531 8.941 -11.862 1.00 91.88 173 GLU A C 1
ATOM 1418 O O . GLU A 1 173 ? 5.031 9.754 -11.082 1.00 91.88 173 GLU A O 1
ATOM 1423 N N . ASN A 1 174 ? 3.589 9.300 -12.739 1.00 93.75 174 ASN A N 1
ATOM 1424 C CA . ASN A 1 174 ? 3.067 10.664 -12.838 1.00 93.75 174 ASN A CA 1
ATOM 1425 C C . ASN A 1 174 ? 2.354 11.107 -11.550 1.00 93.75 174 ASN A C 1
ATOM 1427 O O . ASN A 1 174 ? 2.506 12.251 -11.111 1.00 93.75 174 ASN A O 1
ATOM 1431 N N . GLN A 1 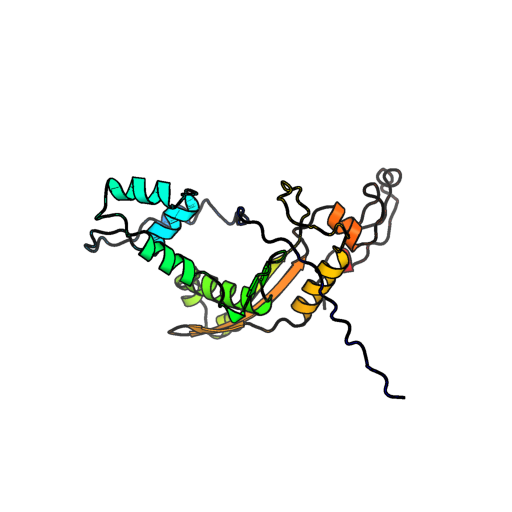175 ? 1.602 10.212 -10.902 1.00 93.94 175 GLN A N 1
ATOM 1432 C CA . GLN A 1 175 ? 1.027 10.506 -9.589 1.00 93.94 175 GLN A CA 1
ATOM 1433 C C . GLN A 1 175 ? 2.117 10.693 -8.530 1.00 93.94 175 GLN A C 1
ATOM 1435 O O . GLN A 1 175 ? 2.043 11.655 -7.770 1.00 93.94 175 GLN A O 1
ATOM 1440 N N . ILE A 1 176 ? 3.151 9.844 -8.515 1.00 94.12 176 ILE A N 1
ATOM 1441 C CA . ILE A 1 176 ? 4.292 9.947 -7.591 1.00 94.12 176 ILE A CA 1
ATOM 1442 C C . ILE A 1 176 ? 5.005 11.295 -7.751 1.00 94.12 176 ILE A C 1
ATOM 1444 O O . ILE A 1 176 ? 5.269 11.963 -6.753 1.00 94.12 176 ILE A O 1
ATOM 1448 N N . ALA A 1 177 ? 5.247 11.738 -8.987 1.00 93.62 177 ALA A N 1
ATOM 1449 C CA . ALA A 1 177 ? 5.901 13.015 -9.280 1.00 93.62 177 ALA A CA 1
ATOM 1450 C C . ALA A 1 177 ? 5.111 14.243 -8.787 1.00 93.62 177 ALA A C 1
ATOM 1452 O O . ALA A 1 177 ? 5.681 15.318 -8.608 1.00 93.62 177 ALA A O 1
ATOM 1453 N N . THR A 1 178 ? 3.802 14.095 -8.563 1.00 95.12 178 THR A N 1
ATOM 1454 C CA . THR A 1 178 ? 2.914 15.167 -8.084 1.00 95.12 178 THR A CA 1
ATOM 1455 C C . THR A 1 178 ? 2.503 15.008 -6.618 1.00 95.12 178 THR A C 1
ATOM 1457 O O . THR A 1 178 ? 1.694 15.803 -6.124 1.00 95.12 178 THR A O 1
ATOM 1460 N N . LEU A 1 179 ? 3.062 14.016 -5.910 1.00 95.81 179 LEU A N 1
ATOM 1461 C CA . LEU A 1 179 ? 2.770 13.789 -4.499 1.00 95.81 179 LEU A CA 1
ATOM 1462 C C . LEU A 1 179 ? 3.168 14.993 -3.654 1.00 95.81 179 LEU A C 1
ATOM 1464 O O . LEU A 1 179 ? 4.236 15.590 -3.789 1.00 95.81 179 LEU A O 1
ATOM 1468 N N . LYS A 1 180 ? 2.279 15.317 -2.726 1.00 96.94 180 LYS A N 1
ATOM 1469 C CA . LYS A 1 180 ? 2.462 16.351 -1.724 1.00 96.94 180 LYS A CA 1
ATOM 1470 C C . LYS A 1 180 ? 2.796 15.701 -0.398 1.00 96.94 180 LYS A C 1
ATOM 1472 O O . LYS A 1 180 ? 2.344 14.603 -0.073 1.00 96.94 180 LYS A O 1
ATOM 1477 N N . VAL A 1 181 ? 3.559 16.439 0.389 1.00 97.25 181 VAL A N 1
ATOM 1478 C CA . VAL A 1 181 ? 3.829 16.116 1.784 1.00 97.25 181 VAL A CA 1
ATOM 1479 C C . VAL A 1 181 ? 2.501 15.987 2.539 1.00 97.25 181 VAL A C 1
ATOM 1481 O O . VAL A 1 181 ? 1.630 16.850 2.418 1.00 97.25 181 VAL A O 1
ATOM 1484 N N . THR A 1 182 ? 2.334 14.910 3.309 1.00 96.62 182 THR A N 1
ATOM 1485 C CA . THR A 1 182 ? 1.170 14.763 4.191 1.00 96.62 182 THR A CA 1
ATOM 1486 C C . THR A 1 182 ? 1.413 15.576 5.449 1.00 96.62 182 THR A C 1
ATOM 1488 O O . THR A 1 182 ? 2.310 15.270 6.235 1.00 96.62 182 THR A O 1
ATOM 1491 N N . GLU A 1 183 ? 0.575 16.579 5.673 1.00 95.12 183 GLU A N 1
ATOM 1492 C CA . GLU A 1 183 ? 0.639 17.435 6.853 1.00 95.12 183 GLU A CA 1
ATOM 1493 C C . GLU A 1 183 ? -0.639 17.313 7.673 1.00 95.12 183 GLU A C 1
ATOM 1495 O O . GLU A 1 183 ? -1.736 17.123 7.143 1.00 95.12 183 GLU A O 1
ATOM 1500 N N . GLY A 1 184 ? -0.509 17.430 8.990 1.00 90.62 184 GLY A N 1
ATOM 1501 C CA . GLY A 1 184 ? -1.663 17.334 9.865 1.00 90.62 184 GLY A CA 1
ATOM 1502 C C . GLY A 1 184 ? -1.358 17.642 11.318 1.00 90.62 184 GLY A C 1
ATOM 1503 O O . GLY A 1 184 ? -0.220 17.898 11.720 1.00 90.62 184 GLY A O 1
ATOM 1504 N N . ILE A 1 185 ? -2.424 17.619 12.110 1.00 87.44 185 ILE A N 1
ATOM 1505 C CA . ILE A 1 185 ? -2.386 17.803 13.556 1.00 87.44 185 ILE A CA 1
ATOM 1506 C C . ILE A 1 185 ? -3.053 16.576 14.179 1.00 87.44 185 ILE A C 1
ATOM 1508 O O . ILE A 1 185 ? -4.211 16.282 13.889 1.00 87.44 185 ILE A O 1
ATOM 1512 N N . GLN A 1 186 ? -2.315 15.857 15.021 1.00 79.75 186 GLN A N 1
ATOM 1513 C CA . GLN A 1 186 ? -2.892 14.949 16.012 1.00 79.75 186 GLN A CA 1
ATOM 1514 C C . GLN A 1 186 ? -3.046 15.693 17.342 1.00 79.75 186 GLN A C 1
ATOM 1516 O O . GLN A 1 186 ? -2.445 16.748 17.525 1.00 79.75 186 GLN A O 1
ATOM 1521 N N . GLU A 1 187 ? -3.841 15.147 18.266 1.00 74.56 187 GLU A N 1
ATOM 1522 C CA . GLU A 1 187 ? -4.366 15.817 19.473 1.00 74.56 187 GLU A CA 1
ATOM 1523 C C . GLU A 1 187 ? -3.372 16.729 20.217 1.00 74.56 187 GLU A C 1
ATOM 1525 O O . GLU A 1 187 ? -3.782 17.763 20.733 1.00 74.56 187 GLU A O 1
ATOM 1530 N N . ASN A 1 188 ? -2.073 16.402 20.219 1.00 78.81 188 ASN A N 1
ATOM 1531 C CA . ASN A 1 188 ? -1.041 17.180 20.908 1.00 78.81 188 ASN A CA 1
ATOM 1532 C C . ASN A 1 188 ? 0.153 17.608 20.035 1.00 78.81 188 ASN A C 1
ATOM 1534 O O . ASN A 1 188 ? 1.131 18.135 20.567 1.00 78.81 188 ASN A O 1
ATOM 1538 N N . TYR A 1 189 ? 0.149 17.352 18.722 1.00 85.56 189 TYR A N 1
ATOM 1539 C CA . TYR A 1 189 ? 1.306 17.655 17.876 1.00 85.56 189 TYR A CA 1
ATOM 1540 C C . TYR A 1 189 ? 0.985 17.811 16.390 1.00 85.56 189 TYR A C 1
ATOM 1542 O O . TYR A 1 189 ? 0.077 17.182 15.856 1.00 85.56 189 TYR A O 1
ATOM 1550 N N . SER A 1 190 ? 1.790 18.631 15.711 1.00 92.19 190 SER A N 1
ATOM 1551 C CA . SER A 1 190 ? 1.810 18.713 14.247 1.00 92.19 190 SER A CA 1
ATOM 1552 C C . SER A 1 190 ? 2.854 17.765 13.670 1.00 92.19 190 SER A C 1
ATOM 1554 O O . SER A 1 190 ? 3.868 17.484 14.317 1.00 92.19 190 SER A O 1
ATOM 1556 N N . PHE A 1 191 ? 2.603 17.285 12.457 1.00 94.00 191 PHE A N 1
ATOM 1557 C CA . PHE A 1 191 ? 3.519 16.431 11.714 1.00 94.00 191 PHE A CA 1
ATOM 1558 C C . PHE A 1 191 ? 3.543 16.810 10.232 1.00 94.00 191 PHE A C 1
ATOM 1560 O O . PHE A 1 191 ? 2.601 17.419 9.719 1.00 94.00 191 PHE A O 1
ATOM 1567 N N . SER A 1 192 ? 4.630 16.433 9.564 1.00 96.00 192 SER A N 1
ATOM 1568 C CA . SER A 1 192 ? 4.825 16.584 8.124 1.00 96.00 192 SER A CA 1
ATOM 1569 C C . SER A 1 192 ? 5.623 15.377 7.625 1.00 96.00 192 SER A C 1
ATOM 1571 O O . SER A 1 192 ? 6.669 15.054 8.200 1.00 96.00 192 SER A O 1
ATOM 1573 N N . VAL A 1 193 ? 5.075 14.657 6.642 1.00 97.12 193 VAL A N 1
ATOM 1574 C CA . VAL A 1 193 ? 5.631 13.401 6.115 1.00 97.12 193 VAL A CA 1
ATOM 1575 C C . VAL A 1 193 ? 5.824 13.496 4.606 1.00 97.12 193 VAL A C 1
ATOM 1577 O O . VAL A 1 193 ? 4.854 13.580 3.853 1.00 97.12 193 VAL A O 1
ATOM 1580 N N . GLU A 1 194 ? 7.078 13.466 4.167 1.00 97.25 194 GLU A N 1
ATOM 1581 C CA . GLU A 1 194 ? 7.459 13.354 2.757 1.00 97.25 194 GLU A CA 1
ATOM 1582 C C . GLU A 1 194 ? 7.316 11.901 2.282 1.00 97.25 194 GLU A C 1
ATOM 1584 O O . GLU A 1 194 ? 7.626 10.968 3.024 1.00 97.25 194 GLU A O 1
ATOM 1589 N N . HIS A 1 195 ? 6.895 11.689 1.034 1.00 96.56 195 HIS A N 1
ATOM 1590 C CA . HIS A 1 195 ? 6.724 10.351 0.459 1.00 96.56 195 HIS A CA 1
ATOM 1591 C C . HIS A 1 195 ? 7.816 10.044 -0.553 1.00 96.56 195 HIS A C 1
ATOM 1593 O O . HIS A 1 195 ? 8.025 10.806 -1.492 1.00 96.56 195 HIS A O 1
ATOM 1599 N N . LYS A 1 196 ? 8.471 8.890 -0.406 1.00 93.75 196 LYS A N 1
ATOM 1600 C CA . LYS A 1 196 ? 9.428 8.368 -1.392 1.00 93.75 196 LYS A CA 1
ATOM 1601 C C . LYS A 1 196 ? 9.007 6.975 -1.810 1.00 93.75 196 LYS A C 1
ATOM 1603 O O . LYS A 1 196 ? 8.999 6.063 -0.988 1.00 93.75 196 LYS A O 1
ATOM 1608 N N . MET A 1 197 ? 8.657 6.801 -3.080 1.00 93.06 197 MET A N 1
ATOM 1609 C CA . MET A 1 197 ? 8.108 5.545 -3.594 1.00 93.06 197 MET A CA 1
ATOM 1610 C C . MET A 1 197 ? 9.021 4.935 -4.650 1.00 93.06 197 MET A C 1
ATOM 1612 O O . MET A 1 197 ? 9.388 5.609 -5.602 1.00 93.06 197 MET A O 1
ATOM 1616 N N . THR A 1 198 ? 9.375 3.656 -4.502 1.00 90.00 198 THR A N 1
ATOM 1617 C CA . THR A 1 198 ? 10.253 2.956 -5.459 1.00 90.00 198 THR A CA 1
ATOM 1618 C C . THR A 1 198 ? 9.566 1.726 -6.045 1.00 90.00 198 THR A C 1
ATOM 1620 O O . THR A 1 198 ? 9.044 0.895 -5.294 1.00 90.00 198 THR A O 1
ATOM 1623 N N . LEU A 1 199 ? 9.597 1.596 -7.373 1.00 89.12 199 LEU A N 1
ATOM 1624 C CA . LEU A 1 199 ? 9.065 0.445 -8.102 1.00 89.12 199 LEU A CA 1
ATOM 1625 C C . LEU A 1 199 ? 10.004 -0.756 -7.930 1.00 89.12 199 LEU A C 1
ATOM 1627 O O . LEU A 1 199 ? 11.007 -0.879 -8.625 1.00 89.12 199 LEU A O 1
ATOM 1631 N N . THR A 1 200 ? 9.718 -1.619 -6.955 1.00 89.12 200 THR A N 1
ATOM 1632 C CA . THR A 1 200 ? 10.546 -2.810 -6.667 1.00 89.12 200 THR A CA 1
ATOM 1633 C C . THR A 1 200 ? 9.737 -4.075 -6.420 1.00 89.12 200 THR A C 1
ATOM 1635 O O . THR A 1 200 ? 10.302 -5.166 -6.416 1.00 89.12 200 THR A O 1
ATOM 1638 N N . MET A 1 201 ? 8.417 -3.969 -6.239 1.00 90.12 201 MET A N 1
ATOM 1639 C CA . MET A 1 201 ? 7.531 -5.127 -6.093 1.00 90.12 201 MET A CA 1
ATOM 1640 C C . MET A 1 201 ? 7.011 -5.586 -7.457 1.00 90.12 201 MET A C 1
ATOM 1642 O O . MET A 1 201 ? 5.808 -5.615 -7.688 1.00 90.12 201 MET A O 1
ATOM 1646 N N . VAL A 1 202 ? 7.931 -5.894 -8.366 1.00 87.62 202 VAL A N 1
ATOM 1647 C CA . VAL A 1 202 ? 7.640 -6.312 -9.743 1.00 87.62 202 VAL A CA 1
ATOM 1648 C C . VAL A 1 202 ? 8.407 -7.581 -10.082 1.00 87.62 202 VAL A C 1
ATOM 1650 O O . VAL A 1 202 ? 9.506 -7.813 -9.573 1.00 87.62 202 VAL A O 1
ATOM 1653 N N . ASP A 1 203 ? 7.826 -8.418 -10.939 1.00 86.56 203 ASP A N 1
ATOM 1654 C CA . ASP A 1 203 ? 8.509 -9.605 -11.444 1.00 86.56 203 ASP A CA 1
ATOM 1655 C C . ASP A 1 203 ? 9.412 -9.280 -12.651 1.00 86.56 203 ASP A C 1
ATOM 1657 O O . ASP A 1 203 ? 9.360 -8.203 -13.249 1.00 86.56 203 ASP A O 1
ATOM 1661 N N . GLY A 1 204 ? 10.258 -10.237 -13.043 1.00 83.38 204 GLY A N 1
ATOM 1662 C CA . GLY A 1 204 ? 11.171 -10.049 -14.172 1.00 83.38 204 GLY A CA 1
ATOM 1663 C C . GLY A 1 204 ? 10.470 -9.825 -15.520 1.00 83.38 204 GLY A C 1
ATOM 1664 O O . GLY A 1 204 ? 11.067 -9.230 -16.414 1.00 83.38 204 GLY A O 1
ATOM 1665 N N . LYS A 1 205 ? 9.222 -10.278 -15.700 1.00 82.69 205 LYS A N 1
ATOM 1666 C CA . LYS A 1 205 ? 8.440 -10.027 -16.922 1.00 82.69 205 LYS A CA 1
ATOM 1667 C C . LYS A 1 205 ? 7.921 -8.595 -16.950 1.00 82.69 205 LYS A C 1
ATOM 1669 O O . LYS A 1 205 ? 8.038 -7.959 -17.990 1.00 82.69 205 LYS A O 1
ATOM 1674 N N . VAL A 1 206 ? 7.440 -8.082 -15.823 1.00 84.94 206 VAL A N 1
ATOM 1675 C CA . VAL A 1 206 ? 7.056 -6.675 -15.677 1.00 84.94 206 VAL A CA 1
ATOM 1676 C C . VAL A 1 206 ? 8.272 -5.777 -15.913 1.00 84.94 206 VAL A C 1
ATOM 1678 O O . VAL A 1 206 ? 8.195 -4.851 -16.713 1.00 84.94 206 VAL A O 1
ATOM 1681 N N . CYS A 1 207 ? 9.440 -6.106 -15.346 1.00 85.88 207 CYS A N 1
ATOM 1682 C CA . CYS A 1 207 ? 10.688 -5.394 -15.649 1.00 85.88 207 CYS A CA 1
ATOM 1683 C C . CYS A 1 207 ? 11.043 -5.438 -17.145 1.00 85.88 207 CYS A C 1
ATOM 1685 O O . CYS A 1 207 ? 11.509 -4.452 -17.715 1.00 85.88 207 CYS A O 1
ATOM 1687 N N . ASN A 1 208 ? 10.831 -6.573 -17.811 1.00 84.81 208 ASN A N 1
ATOM 1688 C CA . ASN A 1 208 ? 11.055 -6.681 -19.250 1.00 84.81 208 ASN A CA 1
ATOM 1689 C C . ASN A 1 208 ? 10.105 -5.775 -20.048 1.00 84.81 208 ASN A C 1
ATOM 1691 O O . ASN A 1 208 ? 10.566 -5.085 -20.955 1.00 84.81 208 ASN A O 1
ATOM 1695 N N . ALA A 1 209 ? 8.818 -5.732 -19.692 1.00 83.69 209 ALA A N 1
ATOM 1696 C CA . ALA A 1 209 ? 7.838 -4.838 -20.309 1.00 83.69 209 ALA A CA 1
ATOM 1697 C C . ALA A 1 209 ? 8.219 -3.359 -20.105 1.00 83.69 209 ALA A C 1
ATOM 1699 O O . ALA A 1 209 ? 8.389 -2.637 -21.090 1.00 83.69 209 ALA A O 1
ATOM 1700 N N . ALA A 1 210 ? 8.497 -2.971 -18.854 1.00 84.06 210 ALA A N 1
ATOM 1701 C CA . ALA A 1 210 ? 8.887 -1.615 -18.457 1.00 84.06 210 ALA A CA 1
ATOM 1702 C C . ALA A 1 210 ? 10.156 -1.122 -19.168 1.00 84.06 210 ALA A C 1
ATOM 1704 O O . ALA A 1 210 ? 10.277 0.042 -19.536 1.00 84.06 210 ALA A O 1
ATOM 1705 N N . THR A 1 211 ? 11.114 -2.020 -19.416 1.00 83.44 211 THR A N 1
ATOM 1706 C CA . THR A 1 211 ? 12.369 -1.690 -20.113 1.00 83.44 211 THR A CA 1
ATOM 1707 C C . THR A 1 211 ? 12.304 -1.867 -21.629 1.00 83.44 211 THR A C 1
ATOM 1709 O O . THR A 1 211 ? 13.332 -1.766 -22.302 1.00 83.44 211 THR A O 1
ATOM 1712 N N . SER A 1 212 ? 11.128 -2.169 -22.195 1.00 80.62 212 SER A N 1
ATOM 1713 C CA . SER A 1 212 ? 10.972 -2.539 -23.612 1.00 80.62 212 SER A CA 1
ATOM 1714 C C . SER A 1 212 ? 11.878 -3.711 -24.044 1.00 80.62 212 SER A C 1
ATOM 1716 O O . SER A 1 212 ? 12.236 -3.871 -25.219 1.00 80.62 212 SER A O 1
ATOM 1718 N N . THR A 1 213 ? 12.252 -4.573 -23.096 1.00 82.62 213 THR A N 1
ATOM 1719 C CA . THR A 1 213 ? 13.039 -5.786 -23.321 1.00 82.62 213 THR A CA 1
ATOM 1720 C C . THR A 1 213 ? 12.116 -6.914 -23.780 1.00 82.62 213 THR A C 1
ATOM 1722 O O . THR A 1 213 ? 11.504 -7.618 -22.990 1.00 82.62 213 THR A O 1
ATOM 1725 N N . LYS A 1 214 ? 12.048 -7.139 -25.097 1.00 77.94 214 LYS A N 1
ATOM 1726 C CA . LYS A 1 214 ? 11.111 -8.103 -25.716 1.00 77.94 214 LYS A CA 1
ATOM 1727 C C . LYS A 1 214 ? 11.316 -9.579 -25.343 1.00 77.94 214 LYS A C 1
ATOM 1729 O O . LYS A 1 214 ? 10.452 -10.398 -25.630 1.00 77.94 214 LYS A O 1
ATOM 1734 N N . SER A 1 215 ? 12.474 -9.952 -24.797 1.00 81.25 215 SER A N 1
ATOM 1735 C CA . SER A 1 215 ? 12.821 -11.352 -24.527 1.00 81.25 215 SER A CA 1
ATOM 1736 C C . SER A 1 215 ? 13.132 -11.563 -23.059 1.00 81.25 215 SER A C 1
ATOM 1738 O O . SER A 1 215 ? 14.035 -10.930 -22.521 1.00 81.25 215 SER A O 1
ATOM 1740 N N . THR A 1 216 ? 12.472 -12.546 -22.453 1.00 81.50 216 THR A N 1
ATOM 1741 C CA . THR A 1 216 ? 12.749 -12.997 -21.083 1.00 81.50 216 THR A CA 1
ATOM 1742 C C . THR A 1 216 ? 14.117 -13.666 -20.927 1.00 81.50 216 THR A C 1
ATOM 1744 O O . THR A 1 216 ? 14.581 -13.856 -19.808 1.00 81.50 216 THR A O 1
ATOM 1747 N N . MET A 1 217 ? 14.788 -14.001 -22.036 1.00 84.50 217 MET A N 1
ATOM 1748 C CA . MET A 1 217 ? 16.158 -14.532 -22.056 1.00 84.50 217 MET A CA 1
ATOM 1749 C C . MET A 1 217 ? 17.230 -13.438 -22.180 1.00 84.50 217 MET A C 1
ATOM 1751 O O . MET A 1 217 ? 18.419 -13.741 -22.326 1.00 84.50 217 MET A O 1
ATOM 1755 N N . LYS A 1 218 ? 16.822 -12.165 -22.168 1.00 87.12 218 LYS A N 1
ATOM 1756 C CA . LYS A 1 218 ? 17.709 -11.006 -22.159 1.00 87.12 218 LYS A CA 1
ATOM 1757 C C . LYS A 1 218 ? 17.595 -10.317 -20.801 1.00 87.12 218 LYS A C 1
ATOM 1759 O O . LYS A 1 218 ? 16.503 -10.138 -20.279 1.00 87.12 218 LYS A O 1
ATOM 1764 N N . CYS A 1 219 ? 18.727 -9.939 -20.222 1.00 87.81 219 CYS A N 1
ATOM 1765 C CA . CYS A 1 219 ? 18.758 -9.191 -18.973 1.00 87.81 219 CYS A CA 1
ATOM 1766 C C . CYS A 1 219 ? 18.142 -7.800 -19.177 1.00 87.81 219 CYS A C 1
ATOM 1768 O O . CYS A 1 219 ? 18.651 -7.041 -20.001 1.00 87.81 219 CYS A O 1
ATOM 1770 N N . TYR A 1 220 ? 17.110 -7.444 -18.412 1.00 85.38 220 TYR A N 1
ATOM 1771 C CA . TYR A 1 220 ? 16.495 -6.110 -18.470 1.00 85.38 220 TYR A CA 1
ATOM 1772 C C . TYR A 1 220 ? 17.400 -4.998 -17.918 1.00 85.38 220 TYR A C 1
ATOM 1774 O O . TYR A 1 220 ? 17.180 -3.835 -18.223 1.00 85.38 220 TYR A O 1
ATOM 1782 N N . ILE A 1 221 ? 18.434 -5.339 -17.137 1.00 87.00 221 ILE A N 1
ATOM 1783 C CA . ILE A 1 221 ? 19.364 -4.368 -16.533 1.00 87.00 221 ILE A CA 1
ATOM 1784 C C . ILE A 1 221 ? 20.444 -3.937 -17.533 1.00 87.00 221 ILE A C 1
ATOM 1786 O O . ILE A 1 221 ? 20.680 -2.751 -17.738 1.00 87.00 221 ILE A O 1
ATOM 1790 N N . CYS A 1 222 ? 21.126 -4.910 -18.144 1.00 86.69 222 CYS A N 1
ATOM 1791 C CA . CYS A 1 222 ? 22.321 -4.668 -18.964 1.00 86.69 222 CYS A CA 1
ATOM 1792 C C . CYS A 1 222 ? 22.178 -5.134 -20.420 1.00 86.69 222 CYS A C 1
ATOM 1794 O O . CYS A 1 222 ? 23.107 -5.029 -21.217 1.00 86.69 222 CYS A O 1
ATOM 1796 N N . GLY A 1 223 ? 21.047 -5.739 -20.789 1.00 85.62 223 GLY A N 1
ATOM 1797 C CA . GLY A 1 223 ? 20.818 -6.258 -22.134 1.00 85.62 223 GLY A CA 1
ATOM 1798 C C . GLY A 1 223 ? 21.689 -7.459 -22.527 1.00 85.62 223 GLY A C 1
ATOM 1799 O O . GLY A 1 223 ? 21.781 -7.786 -23.715 1.00 85.62 223 GLY A O 1
ATOM 1800 N N . ALA A 1 224 ? 22.366 -8.112 -21.580 1.00 88.06 224 ALA A N 1
ATOM 1801 C CA . ALA A 1 224 ? 23.099 -9.356 -21.814 1.00 88.06 224 ALA A CA 1
ATOM 1802 C C . ALA A 1 224 ? 22.156 -10.497 -22.226 1.00 88.06 224 ALA A C 1
ATOM 1804 O O . ALA A 1 224 ? 21.061 -10.636 -21.686 1.00 88.06 224 ALA A O 1
ATOM 1805 N N . THR A 1 225 ? 22.578 -11.306 -23.194 1.00 88.38 225 THR A N 1
ATOM 1806 C CA . THR A 1 225 ? 21.892 -12.547 -23.592 1.00 88.38 225 THR A CA 1
ATOM 1807 C C . THR A 1 225 ? 22.507 -13.742 -22.873 1.00 88.38 225 THR A C 1
ATOM 1809 O O . THR A 1 225 ? 23.636 -13.648 -22.411 1.00 88.38 225 THR A O 1
ATOM 1812 N N . SER A 1 226 ? 21.855 -14.907 -22.843 1.00 88.06 226 SER A N 1
ATOM 1813 C CA . SER A 1 226 ? 22.411 -16.106 -22.182 1.00 88.06 226 SER A CA 1
ATOM 1814 C C . SER A 1 226 ? 23.827 -16.502 -22.644 1.00 88.06 226 SER A C 1
ATOM 1816 O O . SER A 1 226 ? 24.557 -17.132 -21.888 1.00 88.06 226 SER A O 1
ATOM 1818 N N . LYS A 1 227 ? 24.242 -16.119 -23.862 1.00 87.12 227 LYS A N 1
ATOM 1819 C CA . LYS A 1 227 ? 25.608 -16.347 -24.369 1.00 87.12 227 LYS A CA 1
ATOM 1820 C C . LYS A 1 227 ? 26.646 -15.420 -23.729 1.00 87.12 227 LYS A C 1
ATOM 1822 O O . LYS A 1 227 ? 27.801 -15.803 -23.586 1.00 87.12 227 LYS A O 1
ATOM 1827 N N . ASP A 1 228 ? 26.219 -14.225 -23.340 1.00 88.75 228 ASP A N 1
ATOM 1828 C CA . ASP A 1 228 ? 27.061 -13.176 -22.771 1.00 88.75 228 ASP A CA 1
ATOM 1829 C C . ASP A 1 228 ? 27.381 -13.433 -21.289 1.00 88.75 228 ASP A C 1
ATOM 1831 O O . ASP A 1 228 ? 28.441 -13.038 -20.815 1.00 88.75 228 ASP A O 1
ATOM 1835 N N . PHE A 1 229 ? 26.492 -14.117 -20.556 1.00 84.31 229 PHE A N 1
ATOM 1836 C CA . PHE A 1 229 ? 26.567 -14.257 -19.090 1.00 84.31 229 PHE A CA 1
ATOM 1837 C C . PHE A 1 229 ? 27.814 -14.995 -18.589 1.00 84.31 229 PHE A C 1
ATOM 1839 O O . PHE A 1 229 ? 28.249 -14.765 -17.465 1.00 84.31 229 PHE A O 1
ATOM 1846 N N . ASN A 1 230 ? 28.411 -15.854 -19.417 1.00 86.00 230 ASN A N 1
ATOM 1847 C CA . ASN A 1 230 ? 29.627 -16.581 -19.051 1.00 86.00 230 ASN A CA 1
ATOM 1848 C C . ASN A 1 230 ? 30.913 -15.782 -19.332 1.00 86.00 230 ASN A C 1
ATOM 1850 O O . ASN A 1 230 ? 32.004 -16.252 -19.016 1.00 86.00 230 ASN A O 1
ATOM 1854 N N . ASN A 1 231 ? 30.813 -14.590 -19.930 1.00 88.81 231 ASN A N 1
ATOM 1855 C CA . ASN A 1 231 ? 31.961 -13.746 -20.234 1.00 88.81 231 ASN A CA 1
ATOM 1856 C C . ASN A 1 231 ? 32.109 -12.625 -19.195 1.00 88.81 231 ASN A C 1
ATOM 1858 O O . ASN A 1 231 ? 31.579 -11.532 -19.363 1.00 88.81 231 ASN A O 1
ATOM 1862 N N . LEU A 1 232 ? 32.890 -12.884 -18.144 1.00 86.75 232 LEU A N 1
ATOM 1863 C CA . LEU A 1 232 ? 33.135 -11.924 -17.057 1.00 86.75 232 LEU A CA 1
ATOM 1864 C C . LEU A 1 232 ? 33.926 -10.672 -17.482 1.00 86.75 232 LEU A C 1
ATOM 1866 O O . LEU A 1 232 ? 34.001 -9.719 -16.716 1.00 86.75 232 LEU A O 1
ATOM 1870 N N . GLN A 1 233 ? 34.529 -10.669 -18.675 1.00 88.19 233 GLN A N 1
ATOM 1871 C CA . GLN A 1 233 ? 35.234 -9.502 -19.225 1.00 88.19 233 GLN A CA 1
ATOM 1872 C C . GLN A 1 233 ? 34.301 -8.587 -20.031 1.00 88.19 233 GLN A C 1
ATOM 1874 O O . GLN A 1 233 ? 34.708 -7.514 -20.479 1.00 88.19 233 GLN A O 1
ATOM 1879 N N . LEU A 1 234 ? 33.056 -9.014 -20.261 1.00 83.25 234 LEU A N 1
ATOM 1880 C CA . LEU A 1 234 ? 32.083 -8.252 -21.022 1.00 83.25 234 LEU A CA 1
ATOM 1881 C C . LEU A 1 234 ? 31.423 -7.194 -20.133 1.00 83.25 234 LEU A C 1
ATOM 1883 O O . LEU A 1 234 ? 30.544 -7.501 -19.331 1.00 83.25 234 LEU A O 1
ATOM 1887 N N . ASN A 1 235 ? 31.795 -5.934 -20.339 1.00 80.75 235 ASN A N 1
ATOM 1888 C CA . ASN A 1 235 ? 31.127 -4.797 -19.715 1.00 80.75 235 ASN A CA 1
ATOM 1889 C C . ASN A 1 235 ? 30.026 -4.274 -20.640 1.00 80.75 235 ASN A C 1
ATOM 1891 O O . ASN A 1 235 ? 30.296 -3.875 -21.773 1.00 80.75 235 ASN A O 1
ATOM 1895 N N . LYS A 1 236 ? 28.783 -4.275 -20.155 1.00 81.69 236 LYS A N 1
ATOM 1896 C CA . LYS A 1 236 ? 27.659 -3.598 -20.809 1.00 81.69 236 LYS A CA 1
ATOM 1897 C C . LYS A 1 236 ? 27.232 -2.410 -19.963 1.00 81.69 236 LYS A C 1
ATOM 1899 O O . LYS A 1 236 ? 27.175 -2.515 -18.740 1.00 81.69 236 LYS A O 1
ATOM 1904 N N . GLU A 1 237 ? 26.931 -1.300 -20.625 1.00 80.94 237 GLU A N 1
ATOM 1905 C CA . GLU A 1 237 ? 26.381 -0.122 -19.964 1.00 80.94 237 GLU A CA 1
ATOM 1906 C C . GLU A 1 237 ? 25.022 -0.460 -19.343 1.00 80.94 237 GLU A C 1
ATOM 1908 O O . GLU A 1 237 ? 24.178 -1.116 -19.962 1.00 80.94 237 GLU A O 1
ATOM 1913 N N . ILE A 1 238 ? 24.835 -0.038 -18.095 1.00 82.25 238 ILE A N 1
ATOM 1914 C CA . ILE A 1 238 ? 23.576 -0.176 -17.369 1.00 82.25 238 ILE A CA 1
ATOM 1915 C C . ILE A 1 238 ? 22.894 1.181 -17.405 1.00 82.25 238 ILE A C 1
ATOM 1917 O O . ILE A 1 238 ? 23.529 2.189 -17.100 1.00 82.25 238 ILE A O 1
ATOM 1921 N N . ASN A 1 239 ? 21.606 1.206 -17.740 1.00 71.88 239 ASN A N 1
ATOM 1922 C CA . ASN A 1 239 ? 20.821 2.426 -17.627 1.00 71.88 239 ASN A CA 1
ATOM 1923 C C . ASN A 1 239 ? 20.674 2.787 -16.131 1.00 71.88 239 ASN A C 1
ATOM 1925 O O . ASN A 1 239 ? 20.034 2.024 -15.400 1.00 71.88 239 ASN A O 1
ATOM 1929 N N . PRO A 1 240 ? 21.233 3.918 -15.655 1.00 65.38 240 PRO A N 1
ATOM 1930 C CA . PRO A 1 240 ? 21.193 4.288 -14.238 1.00 65.38 240 PRO A CA 1
ATOM 1931 C C . PRO A 1 240 ? 19.768 4.421 -13.686 1.00 65.38 240 PRO A C 1
ATOM 1933 O O . PRO A 1 240 ? 19.533 4.133 -12.512 1.00 65.38 240 PRO A O 1
ATOM 1936 N N . LEU A 1 241 ? 18.804 4.762 -14.551 1.00 63.38 241 LEU A N 1
ATOM 1937 C CA . LEU A 1 241 ? 17.385 4.887 -14.206 1.00 63.38 241 LEU A CA 1
ATOM 1938 C C . LEU A 1 241 ? 16.754 3.550 -13.766 1.00 63.38 241 LEU A C 1
ATOM 1940 O O . LEU A 1 241 ? 15.723 3.556 -13.105 1.00 63.38 241 LEU A O 1
ATOM 1944 N N . LEU A 1 242 ? 17.384 2.407 -14.073 1.00 64.06 242 LEU A N 1
ATOM 1945 C CA . LEU A 1 242 ? 16.919 1.072 -13.666 1.00 64.06 242 LEU A CA 1
ATOM 1946 C C . LEU A 1 242 ? 17.334 0.671 -12.247 1.00 64.06 242 LEU A C 1
ATOM 1948 O O . LEU A 1 242 ? 16.791 -0.288 -11.704 1.00 64.06 242 LEU A O 1
ATOM 1952 N N . LEU A 1 243 ? 18.326 1.350 -11.665 1.00 61.75 243 LEU A N 1
ATOM 1953 C CA . LEU A 1 243 ? 18.898 0.990 -10.362 1.00 61.75 243 LEU A CA 1
ATOM 1954 C C . LEU A 1 243 ? 18.480 1.951 -9.244 1.00 61.75 243 LEU A C 1
ATOM 1956 O O . LEU A 1 243 ? 18.508 1.569 -8.075 1.00 61.75 243 LEU A O 1
ATOM 1960 N N . ALA A 1 244 ? 18.073 3.175 -9.586 1.00 53.22 244 ALA A N 1
ATOM 1961 C CA . ALA A 1 244 ? 17.571 4.154 -8.630 1.00 53.22 244 ALA A CA 1
ATOM 1962 C C . ALA A 1 244 ? 16.605 5.137 -9.319 1.00 53.22 244 ALA A C 1
ATOM 1964 O O . ALA A 1 244 ? 17.050 6.170 -9.816 1.00 53.22 244 ALA A O 1
ATOM 1965 N N . PRO A 1 245 ? 15.285 4.871 -9.316 1.00 47.16 245 PRO A N 1
ATOM 1966 C CA . PRO A 1 245 ? 14.299 5.782 -9.904 1.00 47.16 245 PRO A CA 1
ATOM 1967 C C . PRO A 1 245 ? 14.227 7.171 -9.238 1.00 47.16 245 PRO A C 1
ATOM 1969 O O . PRO A 1 245 ? 13.630 8.074 -9.803 1.00 47.16 245 PRO A O 1
ATOM 1972 N N . ASN A 1 246 ? 14.840 7.373 -8.061 1.00 43.19 246 ASN A N 1
ATOM 1973 C CA . ASN A 1 246 ? 14.675 8.588 -7.248 1.00 43.19 246 ASN A CA 1
ATOM 1974 C C . ASN A 1 246 ? 16.007 9.235 -6.820 1.00 43.19 246 ASN A C 1
ATOM 1976 O O . ASN A 1 246 ? 16.227 9.487 -5.633 1.00 43.19 246 ASN A O 1
ATOM 1980 N N . GLN A 1 247 ? 16.912 9.493 -7.765 1.00 35.12 247 GLN A N 1
ATOM 1981 C CA . GLN A 1 247 ? 17.984 10.481 -7.570 1.00 35.12 247 GLN A CA 1
ATOM 1982 C C . GLN A 1 247 ? 17.792 11.669 -8.517 1.00 35.12 247 GLN A C 1
ATOM 1984 O O . GLN A 1 247 ? 18.580 11.879 -9.436 1.00 35.12 247 GLN A O 1
ATOM 1989 N N . LEU A 1 248 ? 16.726 12.431 -8.275 1.00 30.62 248 LEU A N 1
ATOM 1990 C CA . LEU A 1 248 ? 16.607 13.843 -8.635 1.00 30.62 248 LEU A CA 1
ATOM 1991 C C . LEU A 1 248 ? 16.130 14.605 -7.398 1.00 30.62 248 LEU A C 1
ATOM 1993 O O . LEU A 1 248 ? 15.239 14.069 -6.702 1.00 30.62 248 LEU A O 1
#

Sequence (248 aa):
MLENSEVQNDAMHIGVFQQNTWPKVEFLESVIIDNAIMYQKDTGTEQLAPINALSMFVEAGLSRKQYEVIRSFNKKFYPCYSIIQNEKKKCYPKQESYQVTASCAEVNLQHLLDHTVTRLLKYLEEVIRTLNQDDRKKLILISKWGCDGSQQVQFKQKYDNEDVTNEEISYIENQIATLKVTEGIQENYSFSVEHKMTLTMVDGKVCNAATSTKSTMKCYICGATSKDFNNLQLNKEINPLLLAPNQL

Foldseek 3Di:
DDDDDDDDDPDDDDDDDDDDDDPPPPDCPDPCPVPVVPDDDDDDQQEDDLVVLLVCCVVVVDDLVRLVVVCVVPVRHYDHVVSNVVVVVVLDFDPVQWDDDPRYIDGQPQSVVLSVVVVVCVVCVVVLVVDDQVVQAVAEAEEEDEGDDDDDDDDPDDDDDDDCLQVVVVVVVVSLVVHDWRWDDDPDGTGTYHYHYHHDPYDLVSLCVNLVNPDSQAHSFFRDGPVCVVPPVDDGDGDVCSVDVDPD

Secondary structure (DSSP, 8-state):
------------------SS------S-TTTSHHHHSS-------SS--HHHHHHHHHHTT--HHHHHHHHHH-TTTSPPHHHHHHHHHHTSPPGGGEEE-SS-EEE-HHHHHHHHHHHHHHHTHHHHHHS-HHHHTSEEEEEEE----------SS-------HHHHHHHHHHHHHTPPPEEEEETTEEEEEEEEEEE-S--HHHHHHHTT---TTB-TTT--BTTTTT-TT------GGGT-TT--

Radius of gyration: 23.96 Å; chains: 1; bounding box: 58×43×76 Å